Protein AF-A0A6J1WB69-F1 (afdb_monomer_lite)

Foldseek 3Di:
DDDDDPPPPPVPVVVVVVVVVVVVVVVVVVVVVCVVVCVVVVVVVVPPDPDPDDPPVVCCCPPPPVNVVVVVVVVVVVVVVVVVVVCCQVPPVNDPDPPDPPPDDPDDPPPPPDPDDDDPPPVPPDDPPPDPDPVVVVVVVVVVVVVVVVVVVVVVVVVVVVVVVVVVVVVVVVVVLCVQQCDADPVRHHDCPSVVVVVVVVVVVVD

Structure (mmCIF, N/CA/C/O backbone):
data_AF-A0A6J1WB69-F1
#
_entry.id   AF-A0A6J1WB69-F1
#
loop_
_atom_site.group_PDB
_atom_site.id
_atom_site.type_symbol
_atom_site.label_atom_id
_atom_site.label_alt_id
_atom_site.label_comp_id
_atom_site.label_asym_id
_atom_site.label_entity_id
_atom_site.label_seq_id
_atom_site.pdbx_PDB_ins_code
_atom_site.Cartn_x
_atom_site.Cartn_y
_atom_site.Cartn_z
_atom_site.occupancy
_atom_site.B_iso_or_equiv
_atom_site.auth_seq_id
_atom_site.auth_comp_id
_atom_site.auth_asym_id
_atom_site.auth_atom_id
_atom_site.pdbx_PDB_model_num
ATOM 1 N N . MET A 1 1 ? 11.880 42.961 -92.279 1.00 42.19 1 MET A N 1
ATOM 2 C CA . MET A 1 1 ? 10.781 42.178 -91.674 1.00 42.19 1 MET A CA 1
ATOM 3 C C . MET A 1 1 ? 11.351 41.383 -90.514 1.00 42.19 1 MET A C 1
ATOM 5 O O . MET A 1 1 ? 12.346 40.693 -90.696 1.00 42.19 1 MET A O 1
ATOM 9 N N . GLU A 1 2 ? 10.790 41.590 -89.326 1.00 42.69 2 GLU A N 1
ATOM 10 C CA . GLU A 1 2 ? 11.288 41.117 -88.029 1.00 42.69 2 GLU A CA 1
ATOM 11 C C . GLU A 1 2 ? 11.186 39.591 -87.869 1.00 42.69 2 GLU A C 1
ATOM 13 O O . GLU A 1 2 ? 10.140 39.001 -88.141 1.00 42.69 2 GLU A O 1
ATOM 18 N N . LYS A 1 3 ? 12.250 38.955 -87.362 1.00 49.59 3 LYS A N 1
ATOM 19 C CA . LYS A 1 3 ? 12.198 37.589 -86.823 1.00 49.59 3 LYS A CA 1
ATOM 20 C C . LYS A 1 3 ? 11.882 37.689 -85.330 1.00 49.59 3 LYS A C 1
ATOM 22 O O . LYS A 1 3 ? 12.646 38.287 -84.581 1.00 49.59 3 LYS A O 1
ATOM 27 N N . ARG A 1 4 ? 10.743 37.140 -84.904 1.00 53.88 4 ARG A N 1
ATOM 28 C CA . ARG A 1 4 ? 10.366 37.027 -83.487 1.00 53.88 4 ARG A CA 1
ATOM 29 C C . ARG A 1 4 ? 10.903 35.708 -82.932 1.00 53.88 4 ARG A C 1
ATOM 31 O O . ARG A 1 4 ? 10.425 34.649 -83.326 1.00 53.88 4 ARG A O 1
ATOM 38 N N . ASP A 1 5 ? 11.868 35.789 -82.019 1.00 54.28 5 ASP A N 1
ATOM 39 C CA . ASP A 1 5 ? 12.394 34.644 -81.270 1.00 54.28 5 ASP A CA 1
ATOM 40 C C . ASP A 1 5 ? 11.358 34.134 -80.256 1.00 54.28 5 ASP A C 1
ATOM 42 O O . ASP A 1 5 ? 11.013 34.799 -79.278 1.00 54.28 5 ASP A O 1
ATOM 46 N N . SER A 1 6 ? 10.863 32.918 -80.481 1.00 59.34 6 SER A N 1
ATOM 47 C CA . SER A 1 6 ? 9.863 32.224 -79.661 1.00 59.34 6 SER A CA 1
ATOM 48 C C . SER A 1 6 ? 10.482 31.182 -78.717 1.00 59.34 6 SER A C 1
ATOM 50 O O . SER A 1 6 ? 9.850 30.180 -78.392 1.00 59.34 6 SER A O 1
ATOM 52 N N . PHE A 1 7 ? 11.711 31.401 -78.238 1.00 58.12 7 PHE A N 1
ATOM 53 C CA . PHE A 1 7 ? 12.424 30.409 -77.417 1.00 58.12 7 PHE A CA 1
ATOM 54 C C . PHE A 1 7 ? 12.139 30.504 -75.902 1.00 58.12 7 PHE A C 1
ATOM 56 O O . PHE A 1 7 ? 12.318 29.531 -75.179 1.00 58.12 7 PHE A O 1
ATOM 63 N N . PHE A 1 8 ? 11.632 31.638 -75.397 1.00 56.59 8 PHE A N 1
ATOM 64 C CA . PHE A 1 8 ? 11.510 31.883 -73.945 1.00 56.59 8 PHE A CA 1
ATOM 65 C C . PHE A 1 8 ? 10.077 31.948 -73.383 1.00 56.59 8 PHE A C 1
ATOM 67 O O . PHE A 1 8 ? 9.898 32.206 -72.190 1.00 56.59 8 PHE A O 1
ATOM 74 N N . LEU A 1 9 ? 9.033 31.719 -74.191 1.00 53.28 9 LEU A N 1
ATOM 75 C CA . LEU A 1 9 ? 7.641 31.923 -73.745 1.00 53.28 9 LEU A CA 1
ATOM 76 C C . LEU A 1 9 ? 6.881 30.661 -73.282 1.00 53.28 9 LEU A C 1
ATOM 78 O O . LEU A 1 9 ? 5.791 30.810 -72.731 1.00 53.28 9 LEU A O 1
ATOM 82 N N . SER A 1 10 ? 7.423 29.442 -73.403 1.00 54.84 10 SER A N 1
ATOM 83 C CA . SER A 1 10 ? 6.682 28.214 -73.026 1.00 54.84 10 SER A CA 1
ATOM 84 C C . SER A 1 10 ? 6.833 27.782 -71.551 1.00 54.84 10 SER A C 1
ATOM 86 O O . SER A 1 10 ? 6.013 27.017 -71.041 1.00 54.84 10 SER A O 1
ATOM 88 N N . ASP A 1 11 ? 7.807 28.324 -70.811 1.00 58.00 11 ASP A N 1
ATOM 89 C CA . ASP A 1 11 ? 8.155 27.832 -69.465 1.00 58.00 11 ASP A CA 1
ATOM 90 C C . ASP A 1 11 ? 7.348 28.439 -68.304 1.00 58.00 11 ASP A C 1
ATOM 92 O O . ASP A 1 11 ? 7.344 27.907 -67.187 1.00 58.00 11 ASP A O 1
ATOM 96 N N . LYS A 1 12 ? 6.631 29.549 -68.525 1.00 57.19 12 LYS A N 1
ATOM 97 C CA . LYS A 1 12 ? 5.850 30.192 -67.450 1.00 57.19 12 LYS A CA 1
ATOM 98 C C . LYS A 1 12 ? 4.628 29.365 -67.034 1.00 57.19 12 LYS A C 1
ATOM 100 O O . LYS A 1 12 ? 4.312 29.338 -65.845 1.00 57.19 12 LYS A O 1
ATOM 105 N N . ASN A 1 13 ? 3.984 28.658 -67.966 1.00 55.59 13 ASN A N 1
ATOM 106 C CA . ASN A 1 13 ? 2.823 27.811 -67.661 1.00 55.59 13 ASN A CA 1
ATOM 107 C C . ASN A 1 13 ? 3.224 26.485 -66.996 1.00 55.59 13 ASN A C 1
ATOM 109 O O . ASN A 1 13 ? 2.572 26.070 -66.040 1.00 55.59 13 ASN A O 1
ATOM 113 N N . LYS A 1 14 ? 4.355 25.881 -67.391 1.00 57.12 14 LYS A N 1
ATOM 114 C CA . LYS A 1 14 ? 4.921 24.702 -66.705 1.00 57.12 14 LYS A CA 1
ATOM 115 C C . LYS A 1 14 ? 5.293 25.007 -65.251 1.00 57.12 14 LYS A C 1
ATOM 117 O O . LYS A 1 14 ? 4.896 24.276 -64.348 1.00 57.12 14 LYS A O 1
ATOM 122 N N . LYS A 1 15 ? 5.957 26.145 -64.997 1.00 57.81 15 LYS A N 1
ATOM 123 C CA . LYS A 1 15 ? 6.302 26.582 -63.630 1.00 57.81 15 LYS A CA 1
ATOM 124 C C . LYS A 1 15 ? 5.084 26.955 -62.777 1.00 57.81 15 LYS A C 1
ATOM 126 O O . LYS A 1 15 ? 5.169 26.846 -61.554 1.00 57.81 15 LYS A O 1
ATOM 131 N N . LYS A 1 16 ? 3.972 27.408 -63.374 1.00 58.19 16 LYS A N 1
ATOM 132 C CA . LYS A 1 16 ? 2.702 27.616 -62.651 1.00 58.19 16 LYS A CA 1
ATOM 133 C C . LYS A 1 16 ? 2.071 26.280 -62.251 1.00 58.19 16 LYS A C 1
ATOM 135 O O . LYS A 1 16 ? 1.832 26.090 -61.063 1.00 58.19 16 LYS A O 1
ATOM 140 N N . ASN A 1 17 ? 1.952 25.335 -63.185 1.00 62.56 17 ASN A N 1
ATOM 141 C CA . ASN A 1 17 ? 1.416 23.999 -62.902 1.00 62.56 17 ASN A CA 1
ATOM 142 C C . ASN A 1 17 ? 2.245 23.250 -61.844 1.00 62.56 17 ASN A C 1
ATOM 144 O O . ASN A 1 17 ? 1.688 22.682 -60.912 1.00 62.56 17 ASN A O 1
ATOM 148 N N . GLU A 1 18 ? 3.579 23.305 -61.898 1.00 64.56 18 GLU A N 1
ATOM 149 C CA . GLU A 1 18 ? 4.423 22.681 -60.865 1.00 64.56 18 GLU A CA 1
ATOM 150 C C . GLU A 1 18 ? 4.286 23.340 -59.485 1.00 64.56 18 GLU A C 1
ATOM 152 O O . GLU A 1 18 ? 4.394 22.666 -58.455 1.00 64.56 18 GLU A O 1
ATOM 157 N N . LYS A 1 19 ? 4.064 24.660 -59.436 1.00 67.56 19 LYS A N 1
ATOM 158 C CA . LYS A 1 19 ? 3.814 25.377 -58.179 1.00 67.56 19 LYS A CA 1
ATOM 159 C C . LYS A 1 19 ? 2.456 25.009 -57.594 1.00 67.56 19 LYS A C 1
ATOM 161 O O . LYS A 1 19 ? 2.385 24.800 -56.385 1.00 67.56 19 LYS A O 1
ATOM 166 N N . GLU A 1 20 ? 1.427 24.885 -58.424 1.00 71.06 20 GLU A N 1
ATOM 167 C CA . GLU A 1 20 ? 0.089 24.455 -58.009 1.00 71.06 20 GLU A CA 1
ATOM 168 C C . GLU A 1 20 ? 0.103 23.010 -57.505 1.00 71.06 20 GLU A C 1
ATOM 170 O O . GLU A 1 20 ? -0.341 22.760 -56.387 1.00 71.06 20 GLU A O 1
ATOM 175 N N . VAL A 1 21 ? 0.755 22.087 -58.219 1.00 73.81 21 VAL A N 1
ATOM 176 C CA . VAL A 1 21 ? 0.910 20.687 -57.780 1.00 73.81 21 VAL A CA 1
ATOM 177 C C . VAL A 1 21 ? 1.694 20.594 -56.465 1.00 73.81 21 VAL A C 1
ATOM 179 O O . VAL A 1 21 ? 1.312 19.854 -55.556 1.00 73.81 21 VAL A O 1
ATOM 182 N N . LYS A 1 22 ? 2.765 21.384 -56.291 1.00 72.00 22 LYS A N 1
ATOM 183 C CA . LYS A 1 22 ? 3.510 21.441 -55.017 1.00 72.00 22 LYS A CA 1
ATOM 184 C C . LYS A 1 22 ? 2.685 22.049 -53.881 1.00 72.00 22 LYS A C 1
ATOM 186 O O . LYS A 1 22 ? 2.835 21.621 -52.734 1.00 72.00 22 LYS A O 1
ATOM 191 N N . GLN A 1 23 ? 1.844 23.042 -54.160 1.00 76.75 23 GLN A N 1
ATOM 192 C CA . GLN A 1 23 ? 0.929 23.617 -53.172 1.00 76.75 23 GLN A CA 1
ATOM 193 C C . GLN A 1 23 ? -0.176 22.630 -52.789 1.00 76.75 23 GLN A C 1
ATOM 195 O O . GLN A 1 23 ? -0.488 22.508 -51.606 1.00 76.75 23 GLN A O 1
ATOM 200 N N . GLU A 1 24 ? -0.708 21.877 -53.748 1.00 79.25 24 GLU A N 1
ATOM 201 C CA . GLU A 1 24 ? -1.715 20.847 -53.513 1.00 79.25 24 GLU A CA 1
ATOM 202 C C . GLU A 1 24 ? -1.142 19.675 -52.707 1.00 79.25 24 GLU A C 1
ATOM 204 O O . GLU A 1 24 ? -1.755 19.235 -51.738 1.00 79.25 24 GLU A O 1
ATOM 209 N N . TYR A 1 25 ? 0.084 19.234 -53.009 1.00 80.06 25 TYR A N 1
ATOM 210 C CA . TYR A 1 25 ? 0.765 18.198 -52.228 1.00 80.06 25 TYR A CA 1
ATOM 211 C C . TYR A 1 25 ? 1.045 18.658 -50.791 1.00 80.06 25 TYR A C 1
ATOM 213 O O . TYR A 1 25 ? 0.859 17.903 -49.836 1.00 80.06 25 TYR A O 1
ATOM 221 N N . LYS A 1 26 ? 1.443 19.926 -50.610 1.00 78.31 26 LYS A N 1
ATOM 222 C CA . LYS A 1 26 ? 1.595 20.530 -49.278 1.00 78.31 26 LYS A CA 1
ATOM 223 C C . LYS A 1 26 ? 0.260 20.608 -48.535 1.00 78.31 26 LYS A C 1
ATOM 225 O O . LYS A 1 26 ? 0.238 20.295 -47.351 1.00 78.31 26 LYS A O 1
ATOM 230 N N . ARG A 1 27 ? -0.836 20.967 -49.212 1.00 81.88 27 ARG A N 1
ATOM 231 C CA . ARG A 1 27 ? -2.192 20.979 -48.639 1.00 81.88 27 ARG A CA 1
ATOM 232 C C . ARG A 1 27 ? -2.647 19.584 -48.221 1.00 81.88 27 ARG A C 1
ATOM 234 O O . ARG A 1 27 ? -2.988 19.417 -47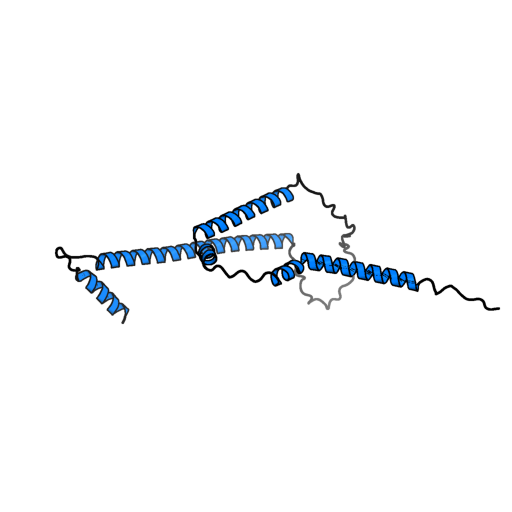.058 1.00 81.88 27 ARG A O 1
ATOM 241 N N . LYS A 1 28 ? -2.532 18.580 -49.095 1.00 81.75 28 LYS A N 1
ATOM 242 C CA . LYS A 1 28 ? -2.867 17.177 -48.784 1.00 81.75 28 LYS A CA 1
ATOM 243 C C . LYS A 1 28 ? -2.058 16.649 -47.600 1.00 81.75 28 LYS A C 1
ATOM 245 O O . LYS A 1 28 ? -2.618 16.068 -46.678 1.00 81.75 28 LYS A O 1
ATOM 250 N N . ARG A 1 29 ? -0.754 16.943 -47.555 1.00 79.69 29 ARG A N 1
ATOM 251 C CA . ARG A 1 29 ? 0.105 16.589 -46.415 1.00 79.69 29 ARG A CA 1
ATOM 252 C C . ARG A 1 29 ? -0.328 17.287 -45.123 1.00 79.69 29 ARG A C 1
ATOM 254 O O . ARG A 1 29 ? -0.302 16.676 -44.058 1.00 79.69 29 ARG A O 1
ATOM 261 N N . GLN A 1 30 ? -0.717 18.559 -45.201 1.00 76.62 30 GLN A N 1
ATOM 262 C CA . GLN A 1 30 ? -1.224 19.317 -44.057 1.00 76.62 30 GLN A CA 1
ATOM 263 C C . GLN A 1 30 ? -2.584 18.774 -43.583 1.00 76.62 30 GLN A C 1
ATOM 265 O O . GLN A 1 30 ? -2.821 18.689 -42.382 1.00 76.62 30 GLN A O 1
ATOM 270 N N . GLU A 1 31 ? -3.463 18.377 -44.502 1.00 79.06 31 GLU A N 1
ATOM 271 C CA . GLU A 1 31 ? -4.766 17.766 -44.220 1.00 79.06 31 GLU A CA 1
ATOM 272 C C . GLU A 1 31 ? -4.618 16.388 -43.565 1.00 79.06 31 GLU A C 1
ATOM 274 O O . GLU A 1 31 ? -5.246 16.132 -42.538 1.00 79.06 31 GLU A O 1
ATOM 279 N N . GLU A 1 32 ? -3.724 15.533 -44.068 1.00 80.81 32 GLU A N 1
ATOM 280 C CA . GLU A 1 32 ? -3.373 14.261 -43.422 1.00 80.81 32 GLU A CA 1
ATOM 281 C C . GLU A 1 32 ? -2.773 14.475 -42.028 1.00 80.81 32 GLU A C 1
ATOM 283 O O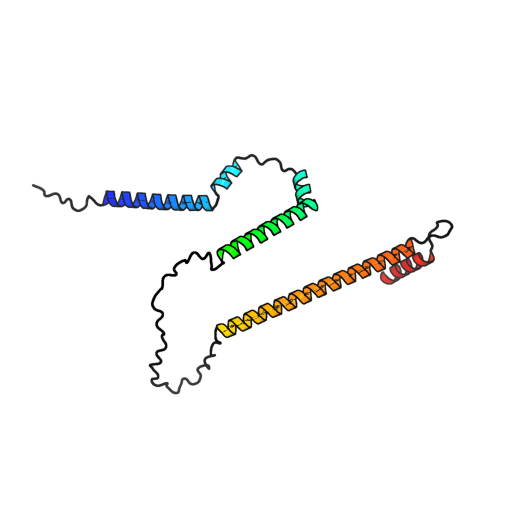 . GLU A 1 32 ? -3.131 13.784 -41.069 1.00 80.81 32 GLU A O 1
ATOM 288 N N . PHE A 1 33 ? -1.899 15.474 -41.885 1.00 74.62 33 PHE A N 1
ATOM 289 C CA . PHE A 1 33 ? -1.324 15.839 -40.594 1.00 74.62 33 PHE A CA 1
ATOM 290 C C . PHE A 1 33 ? -2.399 16.316 -39.603 1.00 74.62 33 PHE A C 1
ATOM 292 O O . PHE A 1 33 ? -2.400 15.910 -38.438 1.00 74.62 33 PHE A O 1
ATOM 299 N N . ASN A 1 34 ? -3.361 17.120 -40.059 1.00 73.56 34 ASN A N 1
ATOM 300 C CA . ASN A 1 34 ? -4.473 17.610 -39.243 1.00 73.56 34 ASN A CA 1
ATOM 301 C C . ASN A 1 34 ? -5.464 16.495 -38.863 1.00 73.56 34 ASN A C 1
ATOM 303 O O . ASN A 1 34 ? -5.926 16.469 -37.715 1.00 73.56 34 ASN A O 1
ATOM 307 N N . ARG A 1 35 ? -5.732 15.545 -39.773 1.00 74.75 35 ARG A N 1
ATOM 308 C CA . ARG A 1 35 ? -6.527 14.334 -39.499 1.00 74.75 35 ARG A CA 1
ATOM 309 C C . ARG A 1 35 ? -5.879 13.476 -38.415 1.00 74.75 35 ARG A C 1
ATOM 311 O O . ARG A 1 35 ? -6.539 13.124 -37.437 1.00 74.75 35 ARG A O 1
ATOM 318 N N . ASN A 1 36 ? -4.574 13.223 -38.515 1.00 69.00 36 ASN A N 1
ATOM 319 C CA . ASN A 1 36 ? -3.843 12.419 -37.529 1.00 69.00 36 ASN A CA 1
ATOM 320 C C . ASN A 1 36 ? -3.708 13.100 -36.159 1.00 69.00 36 ASN A C 1
ATOM 322 O O . ASN A 1 36 ? -3.616 12.421 -35.136 1.00 69.00 36 ASN A O 1
ATOM 326 N N . ARG A 1 37 ? -3.737 14.437 -36.110 1.00 66.31 37 ARG A N 1
ATOM 327 C CA . ARG A 1 37 ? -3.695 15.213 -34.861 1.00 66.31 37 ARG A CA 1
ATOM 328 C C . ARG A 1 37 ? -5.078 15.389 -34.211 1.00 66.31 37 ARG A C 1
ATOM 330 O O . ARG A 1 37 ? -5.163 15.883 -33.089 1.00 66.31 37 ARG A O 1
ATOM 337 N N . GLY A 1 38 ? -6.154 14.965 -34.884 1.00 58.12 38 GLY A N 1
ATOM 338 C CA . GLY A 1 38 ? -7.521 15.000 -34.357 1.00 58.12 38 GLY A CA 1
ATOM 339 C C . GLY A 1 38 ? -8.106 16.408 -34.217 1.00 58.12 38 GLY A C 1
ATOM 340 O O . GLY A 1 38 ? -8.981 16.617 -33.379 1.00 58.12 38 GLY A O 1
ATOM 341 N N . VAL A 1 39 ? -7.631 17.374 -35.011 1.00 59.41 39 VAL A N 1
ATOM 342 C CA . VAL A 1 39 ? -8.072 18.782 -34.943 1.00 59.41 39 VAL A CA 1
ATOM 343 C C . VAL A 1 39 ? -9.554 18.925 -35.327 1.00 59.41 39 VAL A C 1
ATOM 345 O O . VAL A 1 39 ? -10.270 19.718 -34.722 1.00 59.41 39 VAL A O 1
ATOM 348 N N . GLU A 1 40 ? -10.059 18.098 -36.249 1.00 56.59 40 GLU A N 1
ATOM 349 C CA . GLU A 1 40 ? -11.495 18.036 -36.588 1.00 56.59 40 GLU A CA 1
ATOM 350 C C . GLU A 1 40 ? -12.352 17.560 -35.401 1.00 56.59 40 GLU A C 1
ATOM 352 O O . GLU A 1 40 ? -13.340 18.206 -35.059 1.00 56.59 40 GLU A O 1
ATOM 357 N N . LYS A 1 41 ? -11.898 16.539 -34.657 1.00 55.94 41 LYS A N 1
ATOM 358 C CA . LYS A 1 41 ? -12.561 16.073 -33.419 1.00 55.94 41 LYS A CA 1
ATOM 359 C C . LYS A 1 41 ? -12.559 17.115 -32.297 1.00 55.94 41 LYS A C 1
ATOM 361 O O . LYS A 1 41 ? -13.348 17.010 -31.358 1.00 55.94 41 LYS A O 1
ATOM 366 N N . GLN A 1 42 ? -11.643 18.084 -32.332 1.00 55.34 42 GLN A N 1
ATOM 367 C CA . GLN A 1 42 ? -11.631 19.197 -31.381 1.00 55.34 42 GLN A CA 1
ATOM 368 C C . GLN A 1 42 ? -12.640 20.286 -31.761 1.00 55.34 42 GLN A C 1
ATOM 370 O O . GLN A 1 42 ? -13.229 20.868 -30.855 1.00 55.34 42 GLN A O 1
ATOM 375 N N . LYS A 1 43 ? -12.883 20.521 -33.059 1.00 56.50 43 LYS A N 1
ATOM 376 C CA . LYS A 1 43 ? -13.917 21.455 -33.535 1.00 56.50 43 LYS A CA 1
ATOM 377 C C . LYS A 1 43 ? -15.336 20.934 -33.285 1.00 56.50 43 LYS A C 1
ATOM 379 O O . LYS A 1 43 ? -16.164 21.694 -32.801 1.00 56.50 43 LYS A O 1
ATOM 384 N N . GLU A 1 44 ? -15.600 19.644 -33.501 1.00 56.84 44 GLU A N 1
ATOM 385 C CA . GLU A 1 44 ? -16.909 19.036 -33.182 1.00 56.84 44 GLU A CA 1
ATOM 386 C C . GLU A 1 44 ? -17.247 19.135 -31.683 1.00 56.84 44 GLU A C 1
ATOM 388 O O . GLU A 1 44 ? -18.363 19.485 -31.310 1.00 56.84 44 GLU A O 1
ATOM 393 N N . LYS A 1 45 ? -16.254 18.947 -30.802 1.00 54.72 45 LYS A N 1
ATOM 394 C CA . LYS A 1 45 ? -16.419 19.087 -29.343 1.00 54.72 45 LYS A CA 1
ATOM 395 C C . LYS A 1 45 ? -16.678 20.513 -28.852 1.00 54.72 45 LYS A C 1
ATOM 397 O O . LYS A 1 45 ? -17.056 20.669 -27.693 1.00 54.72 45 LYS A O 1
ATOM 402 N N . GLN A 1 46 ? -16.410 21.537 -29.661 1.00 55.97 46 GLN A N 1
ATOM 403 C CA . GLN A 1 46 ? -16.679 22.930 -29.286 1.00 55.97 46 GLN A CA 1
ATOM 404 C C . GLN A 1 46 ? -18.134 23.338 -29.554 1.00 55.97 46 GLN A C 1
ATOM 406 O O . GLN A 1 46 ? -18.617 24.240 -28.877 1.00 55.97 46 GLN A O 1
ATOM 411 N N . ASN A 1 47 ? -18.831 22.646 -30.464 1.00 58.03 47 ASN A N 1
ATOM 412 C CA . ASN A 1 47 ? -20.238 22.906 -30.791 1.00 58.03 47 ASN A CA 1
ATOM 413 C C . ASN A 1 47 ? -21.229 22.038 -30.002 1.00 58.03 47 ASN A C 1
ATOM 415 O O . ASN A 1 47 ? -22.419 22.336 -29.980 1.00 58.03 47 ASN A O 1
ATOM 419 N N . GLU A 1 48 ? -20.766 20.986 -29.326 1.00 63.88 48 GLU A N 1
ATOM 420 C CA . GLU A 1 48 ? -21.579 20.298 -28.328 1.00 63.88 48 GLU A CA 1
ATOM 421 C C . GLU A 1 48 ? -21.557 21.110 -27.028 1.00 63.88 48 GLU A C 1
ATOM 423 O O . GLU A 1 48 ? -20.552 21.128 -26.309 1.00 63.88 48 GLU A O 1
ATOM 428 N N . GLU A 1 49 ? -22.666 21.780 -26.705 1.00 69.88 49 GLU A N 1
ATOM 429 C CA . GLU A 1 49 ? -22.887 22.329 -25.367 1.00 69.88 49 GLU A CA 1
ATOM 430 C C . GLU A 1 49 ? -22.514 21.264 -24.329 1.00 69.88 49 GLU A C 1
ATOM 432 O O . GLU A 1 49 ? -22.999 20.126 -24.362 1.00 69.88 49 GLU A O 1
ATOM 437 N N . LYS A 1 50 ? -21.577 21.599 -23.433 1.00 70.50 50 LYS A N 1
ATOM 438 C CA . LYS A 1 50 ? -21.052 20.641 -22.457 1.00 70.50 50 LYS A CA 1
ATOM 439 C C . LYS A 1 50 ? -22.218 20.126 -21.627 1.00 70.50 50 LYS A C 1
ATOM 441 O O . LYS A 1 50 ? -22.735 20.848 -20.777 1.00 70.50 50 LYS A O 1
ATOM 446 N N . LYS A 1 51 ? -22.587 18.861 -21.853 1.00 78.69 51 LYS A N 1
ATOM 447 C CA . LYS A 1 51 ? -23.608 18.175 -21.060 1.00 78.69 51 LYS A CA 1
ATOM 448 C C . LYS A 1 51 ? -23.312 18.414 -19.577 1.00 78.69 51 LYS A C 1
ATOM 450 O O . LYS A 1 51 ? -22.153 18.249 -19.169 1.00 78.69 51 LYS A O 1
ATOM 455 N N . PRO A 1 52 ? -24.314 18.817 -18.777 1.00 83.25 52 PRO A N 1
ATOM 456 C CA . PRO A 1 52 ? -24.097 19.114 -17.372 1.00 83.25 52 PRO A CA 1
ATOM 457 C C . PRO A 1 52 ? -23.438 17.913 -16.692 1.00 83.25 52 PRO A C 1
ATOM 459 O O . PRO A 1 52 ? -23.827 16.761 -16.894 1.00 83.25 52 PRO A O 1
ATOM 462 N N . PHE A 1 53 ? -22.382 18.186 -15.924 1.00 85.56 53 PHE A N 1
ATOM 463 C CA . PHE A 1 53 ? -21.578 17.142 -15.304 1.00 85.56 53 PHE A CA 1
ATOM 464 C C . PHE A 1 53 ? -22.402 16.377 -14.273 1.00 85.56 53 PHE A C 1
ATOM 466 O O . PHE A 1 53 ? -22.731 16.892 -13.199 1.00 85.56 53 PHE A O 1
ATOM 473 N N . ASP A 1 54 ? -22.684 15.114 -14.574 1.00 90.81 54 ASP A N 1
ATOM 474 C CA . ASP A 1 54 ? -23.380 14.243 -13.646 1.00 90.81 54 ASP A CA 1
ATOM 475 C C . ASP A 1 54 ? -22.451 13.806 -12.498 1.00 90.81 54 ASP A C 1
ATOM 477 O O . ASP A 1 54 ? -21.688 12.833 -12.553 1.00 90.81 54 ASP A O 1
ATOM 481 N N . LYS A 1 55 ? -22.555 14.550 -11.393 1.00 91.38 55 LYS A N 1
ATOM 482 C CA . LYS A 1 55 ? -21.818 14.300 -10.148 1.00 91.38 55 LYS A CA 1
ATOM 483 C C . LYS A 1 55 ? -22.139 12.930 -9.539 1.00 91.38 55 LYS A C 1
ATOM 485 O O . LYS A 1 55 ? -21.334 12.429 -8.747 1.00 91.38 55 LYS A O 1
ATOM 490 N N . LYS A 1 56 ? -23.307 12.336 -9.819 1.00 89.38 56 LYS A N 1
ATOM 491 C CA . LYS A 1 56 ? -23.728 11.049 -9.241 1.00 89.38 56 LYS A CA 1
ATOM 492 C C . LYS A 1 56 ? -23.012 9.902 -9.941 1.00 89.38 56 LYS A C 1
ATOM 494 O O . LYS A 1 56 ? -22.357 9.105 -9.265 1.00 89.38 56 LYS A O 1
ATOM 499 N N . THR A 1 57 ? -23.037 9.861 -11.272 1.00 88.50 57 THR A N 1
ATOM 500 C CA . THR A 1 57 ? -22.263 8.865 -12.030 1.00 88.50 57 THR A CA 1
ATOM 501 C C . THR A 1 57 ? -20.766 9.034 -11.818 1.00 88.50 57 THR A C 1
ATOM 503 O O . THR A 1 57 ? -20.074 8.032 -11.645 1.00 88.50 57 THR A O 1
ATOM 506 N N . TYR A 1 58 ? -20.254 10.265 -11.717 1.00 89.19 58 TYR A N 1
ATOM 507 C CA . TYR A 1 58 ? -18.849 10.478 -11.368 1.00 89.19 58 TYR A CA 1
ATOM 508 C C . TYR A 1 58 ? -18.482 9.852 -10.020 1.00 89.19 58 TYR A C 1
ATOM 510 O O . TYR A 1 58 ? -17.498 9.119 -9.931 1.00 89.19 58 TYR A O 1
ATOM 518 N N . ARG A 1 59 ? -19.276 10.100 -8.969 1.00 89.12 59 ARG A N 1
ATOM 519 C CA . ARG A 1 59 ? -19.020 9.533 -7.636 1.00 89.12 59 ARG A CA 1
ATOM 520 C C . ARG A 1 59 ? -19.084 8.008 -7.646 1.00 89.12 59 ARG A C 1
ATOM 522 O O . ARG A 1 59 ? -18.206 7.375 -7.062 1.00 89.12 59 ARG A O 1
ATOM 529 N N . LEU A 1 60 ? -20.045 7.420 -8.363 1.00 90.12 60 LEU A N 1
ATOM 530 C CA . LEU A 1 60 ? -20.118 5.970 -8.554 1.00 90.12 60 LEU A CA 1
ATOM 531 C C . LEU A 1 60 ? -18.868 5.439 -9.263 1.00 90.12 60 LEU A C 1
ATOM 533 O O . LEU A 1 60 ? -18.220 4.540 -8.742 1.00 90.12 60 LEU A O 1
ATOM 537 N N . LYS A 1 61 ? -18.443 6.042 -10.374 1.00 88.50 61 LYS A N 1
ATOM 538 C CA . LYS A 1 61 ? -17.221 5.632 -11.086 1.00 88.50 61 LYS A CA 1
ATOM 539 C C . LYS A 1 61 ? -15.951 5.818 -10.246 1.00 88.50 61 LYS A C 1
ATOM 541 O O . LYS A 1 61 ? -15.022 5.017 -10.318 1.00 88.50 61 LYS A O 1
ATOM 546 N N . LYS A 1 62 ? -15.886 6.871 -9.426 1.00 87.75 62 LYS A N 1
ATOM 547 C CA . LYS A 1 62 ? -14.684 7.221 -8.657 1.00 87.75 62 LYS A CA 1
ATOM 548 C C . LYS A 1 62 ? -14.531 6.416 -7.368 1.00 87.75 62 LYS A C 1
ATOM 550 O O . LYS A 1 62 ? -13.398 6.088 -7.007 1.00 87.75 62 LYS A O 1
ATOM 555 N N . TYR A 1 63 ? -15.629 6.111 -6.677 1.00 86.94 63 TYR A N 1
ATOM 556 C CA . TYR A 1 63 ? -15.599 5.510 -5.338 1.00 86.94 63 TYR A CA 1
ATOM 557 C C . TYR A 1 63 ? -16.227 4.117 -5.259 1.00 86.94 63 TYR A C 1
ATOM 559 O O . TYR A 1 63 ? -15.942 3.401 -4.301 1.00 86.94 63 TYR A O 1
ATOM 567 N N . SER A 1 64 ? -17.014 3.683 -6.251 1.00 93.44 64 SER A N 1
ATOM 568 C CA . SER A 1 64 ? -17.540 2.316 -6.250 1.00 93.44 64 SER A CA 1
ATOM 569 C C . SER A 1 64 ? -16.405 1.311 -6.405 1.00 93.44 64 SER A C 1
ATOM 571 O O . SER A 1 64 ? -15.673 1.304 -7.399 1.00 93.44 64 SER A O 1
ATOM 573 N N . LYS A 1 65 ? -16.282 0.419 -5.420 1.00 91.50 65 LYS A N 1
ATOM 574 C CA . LYS A 1 65 ? -15.324 -0.689 -5.449 1.00 91.50 65 LYS A CA 1
ATOM 575 C C . LYS A 1 65 ? -15.568 -1.602 -6.653 1.00 91.50 65 LYS A C 1
ATOM 577 O O . LYS A 1 65 ? -14.604 -1.999 -7.297 1.00 91.50 65 LYS A O 1
ATOM 582 N N . LYS A 1 66 ? -16.837 -1.876 -6.984 1.00 92.06 66 LYS A N 1
ATOM 583 C CA . LYS A 1 66 ? -17.228 -2.702 -8.137 1.00 92.06 66 LYS A CA 1
ATOM 584 C C . LYS A 1 66 ? -16.696 -2.107 -9.441 1.00 92.06 66 LYS A C 1
ATOM 586 O O . LYS A 1 66 ? -16.012 -2.796 -10.181 1.00 92.06 66 LYS A O 1
ATOM 591 N N . TYR A 1 67 ? -16.912 -0.807 -9.648 1.00 91.06 67 TYR A N 1
ATOM 592 C CA . TYR A 1 67 ? -16.451 -0.121 -10.856 1.00 91.06 67 TYR A CA 1
ATOM 593 C C . TYR A 1 67 ? -14.921 -0.112 -10.972 1.00 91.06 67 TYR A C 1
ATOM 595 O O . TYR A 1 67 ? -14.374 -0.301 -12.052 1.00 91.06 67 TYR A O 1
ATOM 603 N N . LYS A 1 68 ? -14.194 0.065 -9.859 1.00 91.94 68 LYS A N 1
ATOM 604 C CA . LYS A 1 68 ? -12.723 -0.016 -9.878 1.00 91.94 68 LYS A CA 1
ATOM 605 C C . LYS A 1 68 ? -12.203 -1.414 -10.208 1.00 91.94 68 LYS A C 1
ATOM 607 O O . LYS A 1 68 ? -11.192 -1.517 -10.896 1.00 91.94 68 LYS A O 1
ATOM 612 N N . LEU A 1 69 ? -12.860 -2.459 -9.704 1.00 91.94 69 LEU A N 1
ATOM 613 C CA . LEU A 1 69 ? -12.507 -3.844 -10.024 1.00 91.94 69 LEU A CA 1
ATOM 614 C C . LEU A 1 69 ? -12.763 -4.141 -11.501 1.00 91.94 69 LEU A C 1
ATOM 616 O O . LEU A 1 69 ? -11.875 -4.644 -12.175 1.00 91.94 69 LEU A O 1
ATOM 620 N N . GLU A 1 70 ? -13.916 -3.728 -12.016 1.00 94.75 70 GLU A N 1
ATOM 621 C CA . GLU A 1 70 ? -14.278 -3.868 -13.427 1.00 94.75 70 GLU A CA 1
ATOM 622 C C . GLU A 1 70 ? -13.283 -3.143 -14.347 1.00 94.75 70 GLU A C 1
ATOM 624 O O . GLU A 1 70 ? -12.732 -3.748 -15.262 1.00 94.75 70 GLU A O 1
ATOM 629 N N . GLN A 1 71 ? -12.926 -1.891 -14.037 1.00 93.62 71 GLN A N 1
ATOM 630 C CA . GLN A 1 71 ? -11.884 -1.155 -14.766 1.00 93.62 71 GLN A CA 1
ATOM 631 C C . GLN A 1 71 ? -10.520 -1.862 -14.736 1.00 93.62 71 GLN A C 1
ATOM 633 O O . GLN A 1 71 ? -9.784 -1.852 -15.724 1.00 93.62 71 GLN A O 1
ATOM 638 N N . TRP A 1 72 ? -10.158 -2.474 -13.607 1.00 94.88 72 TRP A N 1
ATOM 639 C CA . TRP A 1 72 ? -8.911 -3.228 -13.490 1.00 94.88 72 TRP A CA 1
ATOM 640 C C . TRP A 1 72 ? -8.939 -4.509 -14.335 1.00 94.88 72 TRP A C 1
ATOM 642 O O . TRP A 1 72 ? -7.969 -4.812 -15.034 1.00 94.88 72 TRP A O 1
ATOM 652 N N . GLU A 1 73 ? -10.056 -5.234 -14.325 1.00 94.38 73 GLU A N 1
ATOM 653 C CA . GLU A 1 73 ? -10.260 -6.418 -15.158 1.00 94.38 73 GLU A CA 1
ATOM 654 C C . GLU A 1 73 ? -10.249 -6.078 -16.651 1.00 94.38 73 GLU A C 1
ATOM 656 O O . GLU A 1 73 ? -9.595 -6.777 -17.427 1.00 94.38 73 GLU A O 1
ATOM 661 N N . GLU A 1 74 ? -10.891 -4.983 -17.061 1.00 95.69 74 GLU A N 1
ATOM 662 C CA . GLU A 1 74 ? -10.855 -4.477 -18.437 1.00 95.69 74 GLU A CA 1
ATOM 663 C C . GLU A 1 74 ? -9.426 -4.160 -18.885 1.00 95.69 74 GLU A C 1
ATOM 665 O O . GLU A 1 74 ? -8.989 -4.595 -19.954 1.00 95.69 74 GLU A O 1
ATOM 670 N N . GLN A 1 75 ? -8.656 -3.448 -18.055 1.00 94.06 75 GLN A N 1
ATOM 671 C CA . GLN A 1 75 ? -7.253 -3.156 -18.351 1.00 94.06 75 GLN A CA 1
ATOM 672 C C . GLN A 1 75 ? -6.420 -4.435 -18.470 1.00 94.06 75 GLN A C 1
ATOM 674 O O . GLN A 1 75 ? -5.583 -4.552 -19.372 1.00 94.06 75 GLN A O 1
ATOM 679 N N . ARG A 1 76 ? -6.660 -5.417 -17.594 1.00 95.50 76 ARG A N 1
ATOM 680 C CA . ARG A 1 76 ? -5.986 -6.718 -17.639 1.00 95.50 76 ARG A CA 1
ATOM 681 C C . ARG A 1 76 ? -6.328 -7.481 -18.918 1.00 95.50 76 ARG A C 1
ATOM 683 O O . ARG A 1 76 ? -5.408 -7.947 -19.588 1.00 95.50 76 ARG A O 1
ATOM 690 N N . LYS A 1 77 ? -7.610 -7.560 -19.288 1.00 96.44 77 LYS A N 1
ATOM 691 C CA . LYS A 1 77 ? -8.080 -8.183 -20.538 1.00 96.44 77 LYS A CA 1
ATOM 692 C C . LYS A 1 77 ? -7.447 -7.514 -21.755 1.00 96.44 77 LYS A C 1
ATOM 694 O O . LYS A 1 77 ? -6.879 -8.196 -22.601 1.00 96.44 77 LYS A O 1
ATOM 699 N N . LYS A 1 78 ? -7.434 -6.177 -21.800 1.00 96.19 78 LYS A N 1
ATOM 700 C CA . LYS A 1 78 ? -6.796 -5.408 -22.879 1.00 96.19 78 LYS A CA 1
ATOM 701 C C . LYS A 1 78 ? -5.298 -5.693 -22.985 1.00 96.19 78 LYS A C 1
ATOM 703 O O . LYS A 1 78 ? -4.769 -5.816 -24.088 1.00 96.19 78 LYS A O 1
ATOM 708 N N . LYS A 1 79 ? -4.603 -5.812 -21.850 1.00 94.88 79 LYS A N 1
ATOM 709 C CA . LYS A 1 79 ? -3.177 -6.165 -21.815 1.00 94.88 79 LYS A CA 1
ATOM 710 C C . LYS A 1 79 ? -2.933 -7.586 -22.324 1.00 94.88 79 LYS A C 1
ATOM 712 O O . LYS A 1 79 ? -2.007 -7.780 -23.104 1.00 94.88 79 LYS A O 1
ATOM 717 N N . LEU A 1 80 ? -3.760 -8.545 -21.912 1.00 93.44 80 LEU A N 1
ATOM 718 C CA . LEU A 1 80 ? -3.680 -9.933 -22.366 1.00 93.44 80 LEU A CA 1
ATOM 719 C C . LEU A 1 80 ? -3.900 -10.030 -23.879 1.00 93.44 80 LEU A C 1
ATOM 721 O O . LEU A 1 80 ? -3.089 -10.630 -24.573 1.00 93.44 80 LEU A O 1
ATOM 725 N N . LEU A 1 81 ? -4.913 -9.334 -24.395 1.00 95.12 81 LEU A N 1
ATOM 726 C CA . LEU A 1 81 ? -5.201 -9.273 -25.825 1.00 95.12 81 LEU A CA 1
ATOM 727 C C . LEU A 1 81 ? -4.065 -8.609 -26.622 1.00 95.12 81 LEU A C 1
ATOM 729 O O . LEU A 1 81 ? -3.666 -9.095 -27.674 1.00 95.12 81 LEU A O 1
ATOM 733 N N . ARG A 1 82 ? -3.488 -7.516 -26.103 1.00 94.12 82 ARG A N 1
ATOM 734 C CA . ARG A 1 82 ? -2.316 -6.868 -26.713 1.00 94.12 82 ARG A CA 1
ATOM 735 C C . ARG A 1 82 ? -1.112 -7.807 -26.769 1.00 94.12 82 ARG A C 1
ATOM 737 O O . ARG A 1 82 ? -0.392 -7.779 -27.760 1.00 94.12 82 ARG A O 1
ATOM 744 N N . ASN A 1 83 ? -0.870 -8.575 -25.709 1.00 92.19 83 ASN A N 1
ATOM 745 C CA . ASN A 1 83 ? 0.217 -9.549 -25.683 1.00 92.19 83 ASN A CA 1
ATOM 746 C C . ASN A 1 83 ? -0.037 -10.658 -26.705 1.00 92.19 83 ASN A C 1
ATOM 748 O O . ASN A 1 83 ? 0.823 -10.880 -27.539 1.00 92.19 83 ASN A O 1
ATOM 752 N N . TYR A 1 84 ? -1.244 -11.223 -26.737 1.00 94.25 84 TYR A N 1
ATOM 753 C CA . TYR A 1 84 ? -1.642 -12.221 -27.730 1.00 94.25 84 TYR A CA 1
ATOM 754 C C . TYR A 1 84 ? -1.384 -11.753 -29.172 1.00 94.25 84 TYR A C 1
ATOM 756 O O . TYR A 1 84 ? -0.686 -12.421 -29.927 1.00 94.25 84 TYR A O 1
ATOM 764 N N . TYR A 1 85 ? -1.844 -10.552 -29.540 1.00 91.75 85 TYR A N 1
ATOM 765 C CA . TYR A 1 85 ? -1.574 -10.004 -30.875 1.00 91.75 85 TYR A CA 1
ATOM 766 C C . TYR A 1 85 ? -0.096 -9.687 -31.121 1.00 91.75 85 TYR A C 1
ATOM 768 O O . TYR A 1 85 ? 0.370 -9.760 -32.256 1.00 91.75 85 TYR A O 1
ATOM 776 N N . LYS A 1 86 ? 0.651 -9.306 -30.081 1.00 90.56 86 LYS A N 1
ATOM 777 C CA . LYS A 1 86 ? 2.096 -9.084 -30.183 1.00 90.56 86 LYS A CA 1
ATOM 778 C C . LYS A 1 86 ? 2.827 -10.402 -30.439 1.00 90.56 86 LYS A C 1
ATOM 780 O O . LYS A 1 86 ? 3.753 -10.404 -31.239 1.00 90.56 86 LYS A O 1
ATOM 785 N N . ASP A 1 87 ? 2.410 -11.476 -29.784 1.00 83.94 87 ASP A N 1
ATOM 786 C CA . ASP A 1 87 ? 3.011 -12.797 -29.919 1.00 83.94 87 ASP A CA 1
ATOM 787 C C . ASP A 1 87 ? 2.704 -13.375 -31.304 1.00 83.94 87 ASP A C 1
ATOM 789 O O . ASP A 1 87 ? 3.639 -13.759 -31.989 1.00 83.94 87 ASP A O 1
ATOM 793 N N . ILE A 1 88 ? 1.463 -13.258 -31.800 1.00 84.81 88 ILE A N 1
ATOM 794 C CA . ILE A 1 88 ? 1.119 -13.596 -33.198 1.00 84.81 88 ILE A CA 1
ATOM 795 C C . ILE A 1 88 ? 1.964 -12.801 -34.199 1.00 84.81 88 ILE A C 1
ATOM 797 O O . ILE A 1 88 ? 2.429 -13.340 -35.196 1.00 84.81 88 ILE A O 1
ATOM 801 N N . LYS A 1 89 ? 2.164 -11.501 -33.958 1.00 79.75 89 LYS A N 1
ATOM 802 C CA . LYS A 1 89 ? 2.951 -10.648 -34.860 1.00 79.75 89 LYS A CA 1
ATOM 803 C C . LYS A 1 89 ? 4.444 -11.002 -34.859 1.00 79.75 89 LYS A C 1
ATOM 805 O O . LYS A 1 89 ? 5.125 -10.731 -35.843 1.00 79.75 89 LYS A O 1
ATOM 810 N N . ASN A 1 90 ? 4.949 -11.526 -33.746 1.00 74.56 90 ASN A N 1
ATOM 811 C CA . ASN A 1 90 ? 6.351 -11.902 -33.583 1.00 74.56 90 ASN A CA 1
ATOM 812 C C . ASN A 1 90 ? 6.599 -13.393 -33.854 1.00 74.56 90 ASN A C 1
ATOM 814 O O . ASN A 1 90 ? 7.757 -13.805 -33.827 1.00 74.56 90 ASN A O 1
ATOM 818 N N . ASP A 1 91 ? 5.549 -14.187 -34.072 1.00 74.50 91 ASP A N 1
ATOM 819 C CA . ASP A 1 91 ? 5.657 -15.602 -34.400 1.00 74.50 91 ASP A CA 1
ATOM 820 C C . ASP A 1 91 ? 6.356 -15.747 -35.765 1.00 74.50 91 ASP A C 1
ATOM 822 O O . ASP A 1 91 ? 5.869 -15.203 -36.764 1.00 74.50 91 ASP A O 1
ATOM 826 N N . PRO A 1 92 ? 7.508 -16.440 -35.835 1.00 63.56 92 PRO A N 1
ATOM 827 C CA . PRO A 1 92 ? 8.253 -16.610 -37.079 1.00 63.56 92 PRO A CA 1
ATOM 828 C C . PRO A 1 92 ? 7.458 -17.361 -38.157 1.00 63.56 92 PRO A C 1
ATOM 830 O O . PRO A 1 92 ? 7.770 -17.203 -39.334 1.00 63.56 92 PRO A O 1
ATOM 833 N N . SER A 1 93 ? 6.419 -18.123 -37.789 1.00 65.56 93 SER A N 1
ATOM 834 C CA . SER A 1 93 ? 5.532 -18.806 -38.743 1.00 65.56 93 SER A CA 1
ATOM 835 C C . SER A 1 93 ? 4.595 -17.852 -39.504 1.00 65.56 93 SER A C 1
ATOM 837 O O . SER A 1 93 ? 4.254 -18.115 -40.655 1.00 65.56 93 SER A O 1
ATOM 839 N N . ASN A 1 94 ? 4.255 -16.699 -38.913 1.00 59.16 94 ASN A N 1
ATOM 840 C CA . ASN A 1 94 ? 3.404 -15.655 -39.503 1.00 59.16 94 ASN A CA 1
ATOM 841 C C . ASN A 1 94 ? 4.204 -14.422 -39.977 1.00 59.16 94 ASN A C 1
ATOM 843 O O . ASN A 1 94 ? 3.634 -13.362 -40.261 1.00 59.16 94 ASN A O 1
ATOM 847 N N . GLY A 1 95 ? 5.532 -14.542 -40.056 1.00 53.47 95 GLY A N 1
ATOM 848 C CA . GLY A 1 95 ? 6.442 -13.458 -40.402 1.00 53.47 95 GLY A CA 1
ATOM 849 C C . GLY A 1 95 ? 6.209 -12.910 -41.810 1.00 53.47 95 GLY A C 1
ATOM 850 O O . GLY A 1 95 ? 6.675 -13.470 -42.798 1.00 53.47 95 GLY A O 1
ATOM 851 N N . SER A 1 96 ? 5.575 -11.739 -41.907 1.00 57.06 96 SER A N 1
ATOM 852 C CA . SER A 1 96 ? 5.758 -10.850 -43.057 1.00 57.06 96 SER A CA 1
ATOM 853 C C . SER A 1 96 ? 7.226 -10.423 -43.073 1.00 57.06 96 SER A C 1
ATOM 855 O O . SER A 1 96 ? 7.625 -9.482 -42.382 1.00 57.06 96 SER A O 1
ATOM 857 N N . TYR A 1 97 ? 8.036 -11.165 -43.827 1.00 55.84 97 TYR A N 1
ATOM 858 C CA . TYR A 1 97 ? 9.393 -10.800 -44.198 1.00 55.84 97 TYR A CA 1
ATOM 859 C C . TYR A 1 97 ? 9.360 -9.380 -44.775 1.00 55.84 97 TYR A C 1
ATOM 861 O O . TYR A 1 97 ? 8.854 -9.140 -45.870 1.00 55.84 97 TYR A O 1
ATOM 869 N N . LYS A 1 98 ? 9.838 -8.402 -44.001 1.00 62.97 98 LYS A N 1
ATOM 870 C CA . LYS A 1 98 ? 10.216 -7.098 -44.540 1.00 62.97 98 LYS A CA 1
ATOM 871 C C . LYS A 1 98 ? 11.631 -7.298 -45.083 1.00 62.97 98 LYS A C 1
ATOM 873 O O . LYS A 1 98 ? 12.529 -7.439 -44.251 1.00 62.97 98 LYS A O 1
ATOM 878 N N . PRO A 1 99 ? 11.848 -7.354 -46.412 1.00 63.28 99 PRO A N 1
ATOM 879 C CA . PRO A 1 99 ? 13.195 -7.426 -46.953 1.00 63.28 99 PRO A CA 1
ATOM 880 C C . PRO A 1 99 ? 13.959 -6.216 -46.429 1.00 63.28 99 PRO A C 1
ATOM 882 O O . PRO A 1 99 ? 13.597 -5.065 -46.681 1.00 63.28 99 PRO A O 1
ATOM 885 N N . LYS A 1 100 ? 14.976 -6.483 -45.616 1.00 60.72 100 LYS A N 1
ATOM 886 C CA . LYS A 1 100 ? 15.972 -5.485 -45.271 1.00 60.72 100 LYS A CA 1
ATOM 887 C C . LYS A 1 100 ? 16.813 -5.363 -46.534 1.00 60.72 100 LYS A C 1
ATOM 889 O O . LYS A 1 100 ? 17.409 -6.358 -46.937 1.00 60.72 100 LYS A O 1
ATOM 894 N N . GLY A 1 101 ? 16.763 -4.208 -47.197 1.00 60.44 101 GLY A N 1
ATOM 895 C CA . GLY A 1 101 ? 17.662 -3.929 -48.312 1.00 60.44 101 GLY A CA 1
ATOM 896 C C . GLY A 1 101 ? 19.080 -4.224 -47.844 1.00 60.44 101 GLY A C 1
ATOM 897 O O . GLY A 1 101 ? 19.489 -3.738 -46.787 1.00 60.44 101 GLY A O 1
ATOM 898 N N . PHE A 1 102 ? 19.741 -5.126 -48.556 1.00 52.34 102 PHE A N 1
ATOM 899 C CA . PHE A 1 102 ? 21.154 -5.415 -48.408 1.00 52.34 102 PHE A CA 1
ATOM 900 C C . PHE A 1 102 ? 21.882 -4.136 -48.819 1.00 52.34 102 PHE A C 1
ATOM 902 O O . PHE A 1 102 ? 22.023 -3.866 -50.005 1.00 52.34 102 PHE A O 1
ATOM 909 N N . ASP A 1 103 ? 22.185 -3.289 -47.836 1.00 53.56 103 ASP A N 1
ATOM 910 C CA . ASP A 1 103 ? 23.105 -2.178 -48.036 1.00 53.56 103 ASP A CA 1
ATOM 911 C C . ASP A 1 103 ? 24.497 -2.801 -47.966 1.00 53.56 103 ASP A C 1
ATOM 913 O O . ASP A 1 103 ? 24.973 -3.236 -46.912 1.00 53.56 103 ASP A O 1
ATOM 917 N N . GLU A 1 104 ? 25.011 -2.998 -49.168 1.00 55.50 104 GLU A N 1
ATOM 918 C CA . GLU A 1 104 ? 26.345 -3.434 -49.524 1.00 55.50 104 GLU A CA 1
ATOM 919 C C . GLU A 1 104 ? 27.369 -2.446 -48.924 1.00 55.50 104 GLU A C 1
ATOM 921 O O . GLU A 1 104 ? 27.087 -1.261 -48.755 1.00 55.50 104 GLU A O 1
ATOM 926 N N . ASP A 1 105 ? 28.556 -2.950 -48.592 1.00 51.81 105 ASP A N 1
ATOM 927 C CA . ASP A 1 105 ? 29.756 -2.186 -48.225 1.00 51.81 105 ASP A CA 1
ATOM 928 C C . ASP A 1 105 ? 29.853 -1.591 -46.807 1.00 51.81 105 ASP A C 1
ATOM 930 O O . ASP A 1 105 ? 29.920 -0.383 -46.581 1.00 51.81 105 ASP A O 1
ATOM 934 N N . THR A 1 106 ? 30.112 -2.467 -45.834 1.00 56.06 106 THR A N 1
ATOM 935 C CA . THR A 1 106 ? 31.109 -2.140 -44.801 1.00 56.06 106 THR A CA 1
ATOM 936 C C . THR A 1 106 ? 32.371 -2.944 -45.063 1.00 56.06 106 THR A C 1
ATOM 938 O O . THR A 1 106 ? 32.546 -4.038 -44.527 1.00 56.06 106 THR A O 1
ATOM 941 N N . VAL A 1 107 ? 33.233 -2.398 -45.920 1.00 51.47 107 VAL A N 1
ATOM 942 C CA . VAL A 1 107 ? 34.627 -2.827 -46.043 1.00 51.47 107 VAL A CA 1
ATOM 943 C C . VAL A 1 107 ? 35.307 -2.752 -44.675 1.00 51.47 107 VAL A C 1
ATOM 945 O O . VAL A 1 107 ? 35.263 -1.740 -43.974 1.00 51.47 107 VAL A O 1
ATOM 948 N N . ASP A 1 108 ? 35.900 -3.875 -44.294 1.00 44.53 108 ASP A N 1
ATOM 949 C CA . ASP A 1 108 ? 36.698 -4.072 -43.094 1.00 44.53 108 ASP A CA 1
ATOM 950 C C . ASP A 1 108 ? 37.988 -3.242 -43.213 1.00 44.53 108 ASP A C 1
ATOM 952 O O . ASP A 1 108 ? 38.976 -3.674 -43.805 1.00 44.53 108 ASP A O 1
ATOM 956 N N . SER A 1 109 ? 37.979 -2.012 -42.690 1.00 53.56 109 SER A N 1
ATOM 957 C CA . SER A 1 109 ? 39.168 -1.149 -42.571 1.00 53.56 109 SER A CA 1
ATOM 958 C C . SER A 1 109 ? 40.148 -1.658 -41.498 1.00 53.56 109 SER A C 1
ATOM 960 O O . SER A 1 109 ? 40.561 -0.907 -40.616 1.00 53.56 109 SER A O 1
ATOM 962 N N . ASN A 1 110 ? 40.538 -2.933 -41.574 1.00 53.12 110 ASN A N 1
ATOM 963 C CA . ASN A 1 110 ? 41.639 -3.545 -40.824 1.00 53.12 110 ASN A CA 1
ATOM 964 C C . ASN A 1 110 ? 42.890 -3.691 -41.707 1.00 53.12 110 ASN A C 1
ATOM 966 O O . ASN A 1 110 ? 43.535 -4.736 -41.749 1.00 53.12 110 ASN A O 1
ATOM 97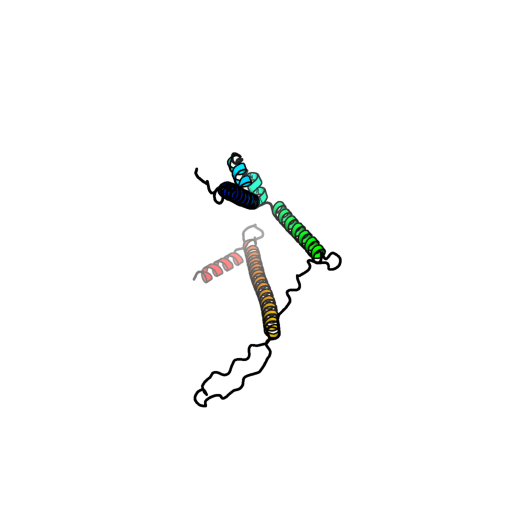0 N N . GLN A 1 111 ? 4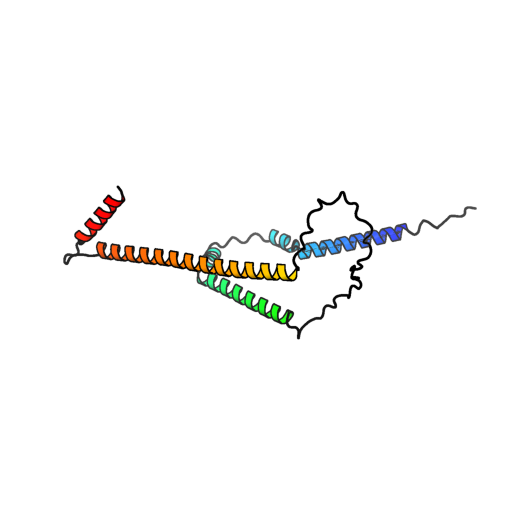3.256 -2.629 -42.427 1.00 49.38 111 GLN A N 1
ATOM 971 C CA . GLN A 1 111 ? 44.562 -2.535 -43.078 1.00 49.38 111 GLN A CA 1
ATOM 972 C C . GLN A 1 111 ? 45.541 -1.803 -42.164 1.00 49.38 111 GLN A C 1
ATOM 974 O O . GLN A 1 111 ? 45.643 -0.578 -42.143 1.00 49.38 111 GLN A O 1
ATOM 979 N N . ASP A 1 112 ? 46.258 -2.610 -41.387 1.00 55.00 112 ASP A N 1
ATOM 980 C CA . ASP A 1 112 ? 47.441 -2.240 -40.620 1.00 55.00 112 ASP A CA 1
ATOM 981 C C . ASP A 1 112 ? 48.613 -2.016 -41.597 1.00 55.00 112 ASP A C 1
ATOM 983 O O . ASP A 1 112 ? 49.435 -2.897 -41.835 1.00 55.00 112 ASP A O 1
ATOM 987 N N . VAL A 1 113 ? 48.652 -0.848 -42.247 1.00 48.59 113 VAL A N 1
ATOM 988 C CA . VAL A 1 113 ? 49.783 -0.417 -43.085 1.00 48.59 113 VAL A CA 1
ATOM 989 C C . VAL A 1 113 ? 50.154 1.026 -42.750 1.00 48.59 113 VAL A C 1
ATOM 991 O O . VAL A 1 113 ? 49.451 1.968 -43.099 1.00 48.59 113 VAL A O 1
ATOM 994 N N . GLY A 1 114 ? 51.275 1.211 -42.042 1.00 47.75 114 GLY A N 1
ATOM 995 C CA . GLY A 1 114 ? 51.827 2.549 -41.793 1.00 47.75 114 GLY A CA 1
ATOM 996 C C . GLY A 1 114 ? 52.564 2.757 -40.470 1.00 47.75 114 GLY A C 1
ATOM 997 O O . GLY A 1 114 ? 52.385 3.792 -39.833 1.00 47.75 114 GLY A O 1
ATOM 998 N N . ARG A 1 115 ? 53.417 1.823 -40.028 1.00 54.56 115 ARG A N 1
ATOM 999 C CA . ARG A 1 115 ? 54.395 2.101 -38.958 1.00 54.56 115 ARG A CA 1
ATOM 1000 C C . ARG A 1 115 ? 55.678 2.690 -39.555 1.00 54.56 115 ARG A C 1
ATOM 1002 O O . ARG A 1 115 ? 56.680 1.996 -39.676 1.00 54.56 115 ARG A O 1
ATOM 1009 N N . TYR A 1 116 ? 55.670 3.979 -39.885 1.00 52.38 116 TYR A N 1
ATOM 1010 C CA . TYR A 1 116 ? 56.911 4.726 -40.111 1.00 52.38 116 TYR A CA 1
ATOM 1011 C C . TYR A 1 116 ? 57.204 5.642 -38.915 1.00 52.38 116 TYR A C 1
ATOM 1013 O O . TYR A 1 116 ? 56.371 6.446 -38.510 1.00 52.38 116 TYR A O 1
ATOM 1021 N N . VAL A 1 117 ? 58.388 5.414 -38.334 1.00 56.06 117 VAL A N 1
ATOM 1022 C CA . VAL A 1 117 ? 59.232 6.294 -37.501 1.00 56.06 117 VAL A CA 1
ATOM 1023 C C . VAL A 1 117 ? 58.507 7.177 -36.469 1.00 56.06 117 VAL A C 1
ATOM 1025 O O . VAL A 1 117 ? 58.050 8.277 -36.762 1.00 56.06 117 VAL A O 1
ATOM 1028 N N . ARG A 1 118 ? 58.476 6.734 -35.203 1.00 56.16 118 ARG A N 1
ATOM 1029 C CA . ARG A 1 118 ? 58.152 7.608 -34.060 1.00 56.16 118 ARG A CA 1
ATOM 1030 C C . ARG A 1 118 ? 59.423 8.316 -33.575 1.00 56.16 118 ARG A C 1
ATOM 1032 O O . ARG A 1 118 ? 60.375 7.639 -33.201 1.00 56.16 118 ARG A O 1
ATOM 1039 N N . HIS A 1 119 ? 59.415 9.650 -33.552 1.00 54.03 119 HIS A N 1
ATOM 1040 C CA . HIS A 1 119 ? 60.419 10.469 -32.857 1.00 54.03 119 HIS A CA 1
ATOM 1041 C C . HIS A 1 119 ? 60.429 10.173 -31.337 1.00 54.03 119 HIS A C 1
ATOM 1043 O O . HIS A 1 119 ? 59.355 9.933 -30.775 1.00 54.03 119 HIS A O 1
ATOM 1049 N N . PRO A 1 120 ? 61.598 10.203 -30.663 1.00 63.41 120 PRO A N 1
ATOM 1050 C CA . PRO A 1 120 ? 61.730 9.850 -29.244 1.00 63.41 120 PRO A CA 1
ATOM 1051 C C . PRO A 1 120 ? 61.157 10.883 -28.251 1.00 63.41 12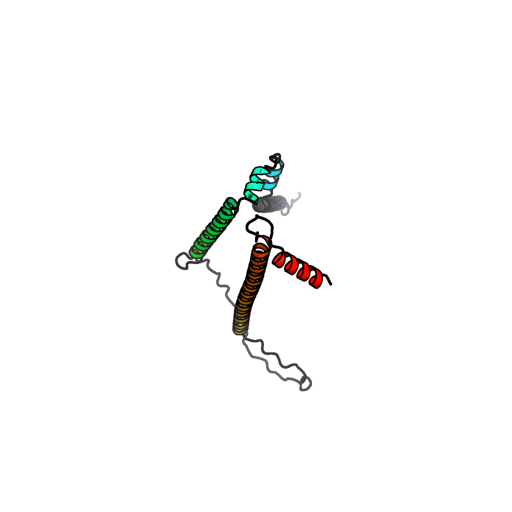0 PRO A C 1
ATOM 1053 O O . PRO A 1 120 ? 60.986 10.544 -27.087 1.00 63.41 120 PRO A O 1
ATOM 1056 N N . ASP A 1 121 ? 60.763 12.084 -28.685 1.00 56.97 121 ASP A N 1
ATOM 1057 C CA . ASP A 1 121 ? 60.276 13.157 -27.788 1.00 56.97 121 ASP A CA 1
ATOM 1058 C C . ASP A 1 121 ? 58.768 13.088 -27.454 1.00 56.97 121 ASP A C 1
ATOM 1060 O O . ASP A 1 121 ? 58.174 14.049 -26.975 1.00 56.97 121 ASP A O 1
ATOM 1064 N N . LEU A 1 122 ? 58.107 11.951 -27.701 1.00 55.28 122 LEU A N 1
ATOM 1065 C CA . LEU A 1 122 ? 56.654 11.776 -27.514 1.00 55.28 122 LEU A CA 1
ATOM 1066 C C . LEU A 1 122 ? 56.304 10.627 -26.550 1.00 55.28 122 LEU A C 1
ATOM 1068 O O . LEU A 1 122 ? 55.289 9.945 -26.714 1.00 55.28 122 LEU A O 1
ATOM 1072 N N . VAL A 1 123 ? 57.166 10.394 -25.554 1.00 54.50 123 VAL A N 1
ATOM 1073 C CA . VAL A 1 123 ? 57.073 9.275 -24.592 1.00 54.50 123 VAL A CA 1
ATOM 1074 C C . VAL A 1 123 ? 56.047 9.505 -23.469 1.00 54.50 123 VAL A C 1
ATOM 1076 O O . VAL A 1 123 ? 55.657 8.550 -22.807 1.00 54.50 123 VAL A O 1
ATOM 1079 N N . GLU A 1 124 ? 55.469 10.699 -23.326 1.00 58.50 124 GLU A N 1
ATOM 1080 C CA . GLU A 1 124 ? 54.356 10.943 -22.386 1.00 58.50 124 GLU A CA 1
ATOM 1081 C C . GLU A 1 124 ? 52.966 10.826 -23.036 1.00 58.50 124 GLU A C 1
ATOM 1083 O O . GLU A 1 12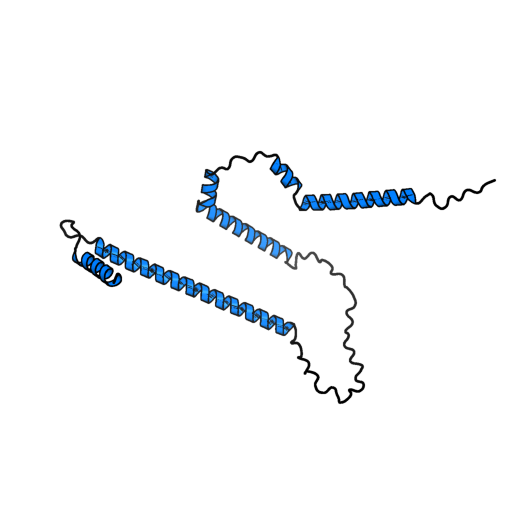4 ? 52.025 11.528 -22.673 1.00 58.50 124 GLU A O 1
ATOM 1088 N N . LYS A 1 125 ? 52.794 9.948 -24.033 1.00 58.44 125 LYS A N 1
ATOM 1089 C CA . LYS A 1 125 ? 51.460 9.689 -24.593 1.00 58.44 125 LYS A CA 1
ATOM 1090 C C . LYS A 1 125 ? 50.784 8.538 -23.861 1.00 58.44 125 LYS A C 1
ATOM 1092 O O . LYS A 1 125 ? 51.112 7.372 -24.071 1.00 58.44 125 LYS A O 1
ATOM 1097 N N . GLU A 1 126 ? 49.836 8.932 -23.018 1.00 61.75 126 GLU A N 1
ATOM 1098 C CA . GLU A 1 126 ? 48.846 8.134 -22.300 1.00 61.75 126 GLU A CA 1
ATOM 1099 C C . GLU A 1 126 ? 48.576 6.760 -22.928 1.00 61.75 126 GLU A C 1
ATOM 1101 O O . GLU A 1 126 ? 48.225 6.634 -24.106 1.00 61.75 126 GLU A O 1
ATOM 1106 N N . VAL A 1 127 ? 48.728 5.715 -22.112 1.00 62.16 127 VAL A N 1
ATOM 1107 C CA . VAL A 1 127 ? 48.433 4.331 -22.487 1.00 62.16 127 VAL A CA 1
ATOM 1108 C C . VAL A 1 127 ? 47.000 4.277 -23.033 1.00 62.16 127 VAL A C 1
ATOM 1110 O O . VAL A 1 127 ? 46.068 4.609 -22.296 1.00 62.16 127 VAL A O 1
ATOM 1113 N N . PRO A 1 128 ? 46.766 3.872 -24.297 1.00 59.81 128 PRO A N 1
ATOM 1114 C CA . PRO A 1 128 ? 45.418 3.835 -24.837 1.00 59.81 128 PRO A CA 1
ATOM 1115 C C . PRO A 1 128 ? 44.613 2.802 -24.050 1.00 59.81 128 PRO A C 1
ATOM 1117 O O . PRO A 1 128 ? 44.855 1.597 -24.148 1.00 59.81 128 PRO A O 1
ATOM 1120 N N . ILE A 1 129 ? 43.658 3.281 -23.250 1.00 68.06 129 ILE A N 1
ATOM 1121 C CA . ILE A 1 129 ? 42.711 2.442 -22.520 1.00 68.06 129 ILE A CA 1
ATOM 1122 C C . ILE A 1 129 ? 41.981 1.600 -23.566 1.00 68.06 129 ILE A C 1
ATOM 1124 O O . ILE A 1 129 ? 41.132 2.100 -24.310 1.00 68.06 129 ILE A O 1
ATOM 1128 N N . LYS A 1 130 ? 42.337 0.315 -23.657 1.00 71.12 130 LYS A N 1
ATOM 1129 C CA . LYS A 1 130 ? 41.668 -0.629 -24.553 1.00 71.12 130 LYS A CA 1
ATOM 1130 C C . LYS A 1 130 ? 40.193 -0.661 -24.162 1.00 71.12 130 LYS A C 1
ATOM 1132 O O . LYS A 1 130 ? 39.839 -1.068 -23.055 1.00 71.12 130 LYS A O 1
ATOM 1137 N N . LYS A 1 131 ? 39.327 -0.167 -25.050 1.00 75.19 131 LYS A N 1
ATOM 1138 C CA . LYS A 1 131 ? 37.878 -0.172 -24.833 1.00 75.19 131 LYS A CA 1
ATOM 1139 C C . LYS A 1 131 ? 37.437 -1.631 -24.705 1.00 75.19 131 LYS A C 1
ATOM 1141 O O . LYS A 1 131 ? 37.754 -2.443 -25.568 1.00 75.19 131 LYS A O 1
ATOM 1146 N N . LYS A 1 132 ? 36.736 -1.960 -23.615 1.00 74.69 132 LYS A N 1
ATOM 1147 C CA . LYS A 1 132 ? 36.138 -3.289 -23.431 1.00 74.69 132 LYS A CA 1
ATOM 1148 C C . LYS A 1 132 ? 35.231 -3.624 -24.618 1.00 74.69 132 LYS A C 1
ATOM 1150 O O . LYS A 1 132 ? 34.545 -2.736 -25.130 1.00 74.69 132 LYS A O 1
ATOM 1155 N N . ASP A 1 133 ? 35.193 -4.904 -24.980 1.00 88.50 133 ASP A N 1
ATOM 1156 C CA . ASP A 1 133 ? 34.275 -5.451 -25.980 1.00 88.50 133 ASP A CA 1
ATOM 1157 C C . ASP A 1 133 ? 32.820 -5.024 -25.663 1.00 88.50 133 ASP A C 1
ATOM 1159 O O . ASP A 1 133 ? 32.355 -5.210 -24.525 1.00 88.50 133 ASP A O 1
ATOM 1163 N N . PRO A 1 134 ? 32.087 -4.426 -26.626 1.00 90.56 134 PRO A N 1
ATOM 1164 C CA . PRO A 1 134 ? 30.684 -4.055 -26.464 1.00 90.56 134 PRO A CA 1
ATOM 1165 C C . PRO A 1 134 ? 29.803 -5.170 -25.887 1.00 90.56 134 PRO A C 1
ATOM 1167 O O . PRO A 1 134 ? 28.914 -4.881 -25.079 1.00 90.56 134 PRO A O 1
ATOM 1170 N N . PHE A 1 135 ? 30.063 -6.435 -26.237 1.00 93.06 135 PHE A N 1
ATOM 1171 C CA . PHE A 1 135 ? 29.299 -7.572 -25.720 1.00 93.06 135 PHE A CA 1
ATOM 1172 C C . PHE A 1 135 ? 29.526 -7.782 -24.218 1.00 93.06 135 PHE A C 1
ATOM 1174 O O . PHE A 1 135 ? 28.570 -7.930 -23.448 1.00 93.06 135 PHE A O 1
ATOM 1181 N N . GLN A 1 136 ? 30.781 -7.713 -23.767 1.00 91.62 136 GLN A N 1
ATOM 1182 C CA . GLN A 1 136 ? 31.119 -7.803 -22.344 1.00 91.62 136 GLN A CA 1
ATOM 1183 C C . GLN A 1 136 ? 30.479 -6.660 -21.550 1.00 91.62 136 GLN A C 1
ATOM 1185 O O . GLN A 1 136 ? 29.878 -6.895 -20.499 1.00 91.62 136 GLN A O 1
ATOM 1190 N N . LYS A 1 137 ? 30.507 -5.435 -22.092 1.00 92.94 137 LYS A N 1
ATOM 1191 C CA . LYS A 1 137 ? 29.841 -4.275 -21.480 1.00 92.94 137 LYS A CA 1
ATOM 1192 C C . LYS A 1 137 ? 28.327 -4.485 -21.358 1.00 92.94 137 LYS A C 1
ATOM 1194 O O . LYS A 1 137 ? 27.754 -4.177 -20.313 1.00 92.94 137 LYS A O 1
ATOM 1199 N N . ALA A 1 138 ? 27.676 -5.031 -22.385 1.00 93.62 138 ALA A N 1
ATOM 1200 C CA . ALA A 1 138 ? 26.243 -5.329 -22.352 1.00 93.62 138 ALA A CA 1
ATOM 1201 C C . ALA A 1 138 ? 25.895 -6.402 -21.304 1.00 93.62 138 ALA A C 1
ATOM 1203 O O . ALA A 1 138 ? 24.923 -6.248 -20.560 1.00 93.62 138 ALA A O 1
ATOM 1204 N N . LYS A 1 139 ? 26.717 -7.454 -21.185 1.00 95.81 139 LYS A N 1
ATOM 1205 C CA . LYS A 1 139 ? 26.547 -8.517 -20.182 1.00 95.81 139 LYS A CA 1
ATOM 1206 C C . LYS A 1 139 ? 26.694 -7.990 -18.751 1.00 95.81 139 LYS A C 1
ATOM 1208 O O . LYS A 1 139 ? 25.876 -8.320 -17.892 1.00 95.81 139 LYS A O 1
ATOM 1213 N N . GLU A 1 140 ? 27.690 -7.140 -18.498 1.00 95.38 140 GLU A N 1
ATOM 1214 C CA . GLU A 1 140 ? 27.872 -6.474 -17.200 1.00 95.38 140 GLU A CA 1
ATOM 1215 C C . GLU A 1 140 ? 26.646 -5.616 -16.837 1.00 95.38 140 GLU A C 1
ATOM 1217 O O . GLU A 1 140 ? 26.127 -5.720 -15.726 1.00 95.38 140 GLU A O 1
ATOM 1222 N N . GLN A 1 141 ? 26.139 -4.811 -17.778 1.00 95.38 141 GLN A N 1
ATOM 1223 C CA . GLN A 1 141 ? 24.951 -3.971 -17.573 1.00 95.38 141 GLN A CA 1
ATOM 1224 C C . GLN A 1 141 ? 23.693 -4.801 -17.286 1.00 95.38 141 GLN A C 1
ATOM 1226 O O . GLN A 1 141 ? 22.947 -4.496 -16.356 1.00 95.38 141 GLN A O 1
ATOM 1231 N N . TYR A 1 142 ? 23.477 -5.889 -18.029 1.00 96.62 142 TYR A N 1
ATOM 1232 C CA . TYR A 1 142 ? 22.362 -6.804 -17.785 1.00 96.62 142 TYR A CA 1
ATOM 1233 C C . TYR A 1 142 ? 22.400 -7.389 -16.366 1.00 96.62 142 TYR A C 1
ATOM 1235 O O . TYR A 1 142 ? 21.385 -7.389 -15.663 1.00 96.62 142 TYR A O 1
ATOM 1243 N N . ASN A 1 143 ? 23.573 -7.850 -15.926 1.00 96.81 143 ASN A N 1
ATOM 1244 C CA . ASN A 1 143 ? 23.743 -8.420 -14.593 1.00 96.81 143 ASN A CA 1
ATOM 1245 C C . ASN A 1 143 ? 23.506 -7.381 -13.489 1.00 96.81 143 ASN A C 1
ATOM 1247 O O . ASN A 1 143 ? 22.820 -7.698 -12.518 1.00 96.81 143 ASN A O 1
ATOM 1251 N N . LYS A 1 144 ? 23.983 -6.141 -13.668 1.00 97.31 144 LYS A N 1
ATOM 1252 C CA . LYS A 1 144 ? 23.716 -5.028 -12.741 1.00 97.31 144 LYS A CA 1
ATOM 1253 C C . LYS A 1 144 ? 22.220 -4.763 -12.598 1.00 97.31 144 LYS A C 1
ATOM 1255 O O . LYS A 1 144 ? 21.690 -4.835 -11.496 1.00 97.31 144 LYS A O 1
ATOM 1260 N N . ILE A 1 145 ? 21.510 -4.598 -13.716 1.00 96.69 145 ILE A N 1
ATOM 1261 C CA . ILE A 1 145 ? 20.055 -4.368 -13.712 1.00 96.69 145 ILE A CA 1
ATOM 1262 C C . ILE A 1 145 ? 19.312 -5.539 -13.050 1.00 96.69 145 ILE A C 1
ATOM 1264 O O . ILE A 1 145 ? 18.322 -5.343 -12.342 1.00 96.69 145 ILE A O 1
ATOM 1268 N N . LYS A 1 146 ? 19.763 -6.779 -13.276 1.00 97.25 146 LYS A N 1
ATOM 1269 C CA . LYS A 1 146 ? 19.172 -7.968 -12.649 1.00 97.25 146 LYS A CA 1
ATOM 1270 C C . LYS A 1 146 ? 19.354 -7.955 -11.127 1.00 97.25 146 LYS A C 1
ATOM 1272 O O . LYS A 1 146 ? 18.403 -8.269 -10.414 1.00 97.25 146 LYS A O 1
ATOM 1277 N N . GLN A 1 147 ? 20.539 -7.585 -10.643 1.00 97.19 147 GLN A N 1
ATOM 1278 C CA . GLN A 1 147 ? 20.841 -7.476 -9.214 1.00 97.19 147 GLN A CA 1
ATOM 1279 C C . GLN A 1 147 ? 20.062 -6.335 -8.552 1.00 97.19 147 GLN A C 1
ATOM 1281 O O . GLN A 1 147 ? 19.420 -6.566 -7.532 1.00 97.19 147 GLN A O 1
ATOM 1286 N N . GLU A 1 148 ? 20.020 -5.154 -9.168 1.00 96.62 148 GLU A N 1
ATOM 1287 C CA . GLU A 1 148 ? 19.250 -4.008 -8.666 1.00 96.62 148 GLU A CA 1
ATOM 1288 C C . GLU A 1 148 ? 17.764 -4.347 -8.519 1.00 96.62 148 GLU A C 1
ATOM 1290 O O . GLU A 1 148 ? 17.153 -4.071 -7.490 1.00 96.62 148 GLU A O 1
ATOM 1295 N N . LYS A 1 149 ? 17.168 -5.023 -9.510 1.00 96.31 149 LYS A N 1
ATOM 1296 C CA . LYS A 1 149 ? 15.769 -5.471 -9.418 1.00 96.31 149 LYS A CA 1
ATOM 1297 C C . LYS A 1 149 ? 15.538 -6.459 -8.279 1.00 96.31 149 LYS A C 1
ATOM 1299 O O . LYS A 1 149 ? 14.471 -6.438 -7.663 1.00 96.31 149 LYS A O 1
ATOM 1304 N N . LEU A 1 150 ? 16.501 -7.344 -8.024 1.00 96.75 150 LEU A N 1
ATOM 1305 C CA . LEU A 1 150 ? 16.416 -8.294 -6.920 1.00 96.75 150 LEU A CA 1
ATOM 1306 C C . LEU A 1 150 ? 16.473 -7.563 -5.573 1.00 96.75 150 LEU A C 1
ATOM 1308 O O . LEU A 1 150 ? 15.633 -7.827 -4.716 1.00 96.75 150 LEU A O 1
ATOM 1312 N N . GLN A 1 151 ? 17.395 -6.611 -5.426 1.00 96.69 151 GLN A N 1
ATOM 1313 C CA . GLN A 1 151 ? 17.534 -5.781 -4.227 1.00 96.69 151 GLN A CA 1
ATOM 1314 C C . GLN A 1 151 ? 16.275 -4.946 -3.974 1.00 96.69 151 GLN A C 1
ATOM 1316 O O . GLN A 1 151 ? 15.686 -5.045 -2.902 1.00 96.69 151 GLN A O 1
ATOM 1321 N N . GLN A 1 152 ? 15.768 -4.241 -4.990 1.00 95.50 152 GLN A N 1
ATOM 1322 C CA . GLN A 1 152 ? 14.528 -3.463 -4.884 1.00 95.50 152 GLN A CA 1
ATOM 1323 C C . GLN A 1 152 ? 13.337 -4.326 -4.453 1.00 95.50 152 GLN A C 1
ATOM 1325 O O . GLN A 1 152 ? 12.517 -3.907 -3.636 1.00 95.50 152 GLN A O 1
ATOM 1330 N N . ARG A 1 153 ? 13.221 -5.552 -4.980 1.00 94.81 153 ARG A N 1
ATOM 1331 C CA . ARG A 1 153 ? 12.157 -6.477 -4.570 1.00 94.81 153 ARG A CA 1
ATOM 1332 C C . ARG A 1 153 ? 12.286 -6.863 -3.094 1.00 94.81 153 ARG A C 1
ATOM 1334 O O . ARG A 1 153 ? 11.276 -6.860 -2.397 1.00 94.81 153 ARG A O 1
ATOM 1341 N N . GLN A 1 154 ? 13.498 -7.176 -2.636 1.00 96.75 154 GLN A N 1
ATOM 1342 C CA . GLN A 1 154 ? 13.763 -7.529 -1.239 1.00 96.75 154 GLN A CA 1
ATOM 1343 C C . GLN A 1 154 ? 13.490 -6.354 -0.291 1.00 96.75 154 GLN A C 1
ATOM 1345 O O . GLN A 1 154 ? 12.882 -6.542 0.758 1.00 96.75 154 GLN A O 1
ATOM 1350 N N . GLU A 1 155 ? 13.885 -5.138 -0.662 1.00 96.38 155 GLU A N 1
ATOM 1351 C CA . GLU A 1 155 ? 13.622 -3.927 0.125 1.00 96.38 155 GLU A CA 1
ATOM 1352 C C . GLU A 1 155 ? 12.124 -3.637 0.249 1.00 96.38 155 GLU A C 1
ATOM 1354 O O . GLU A 1 155 ? 11.630 -3.363 1.343 1.00 96.38 155 GLU A O 1
ATOM 1359 N N . LEU A 1 156 ? 11.373 -3.758 -0.850 1.00 95.38 156 LEU A N 1
ATOM 1360 C CA . LEU A 1 156 ? 9.919 -3.590 -0.834 1.00 95.38 156 LEU A CA 1
ATOM 1361 C C . LEU A 1 156 ? 9.218 -4.640 0.036 1.00 95.38 156 LEU A C 1
ATOM 1363 O O . LEU A 1 156 ? 8.233 -4.325 0.706 1.00 95.38 156 LEU A O 1
ATOM 1367 N N . GLU A 1 157 ? 9.701 -5.882 0.015 1.00 96.06 157 GLU A N 1
ATOM 1368 C CA . GLU A 1 157 ? 9.175 -6.964 0.847 1.00 96.06 157 GLU A CA 1
ATOM 1369 C C . GLU A 1 157 ? 9.431 -6.693 2.333 1.00 96.06 157 GLU A C 1
ATOM 1371 O O . GLU A 1 157 ? 8.476 -6.668 3.110 1.00 96.06 157 GLU A O 1
ATOM 1376 N N . LYS A 1 158 ? 10.665 -6.327 2.700 1.00 97.31 158 LYS A N 1
ATOM 1377 C CA . LYS A 1 158 ? 11.024 -5.922 4.069 1.00 97.31 158 LYS A CA 1
ATOM 1378 C C . LYS A 1 158 ? 10.188 -4.740 4.562 1.00 97.31 158 LYS A C 1
ATOM 1380 O O . LYS A 1 158 ? 9.561 -4.819 5.615 1.00 97.31 158 LYS A O 1
ATOM 1385 N N . ALA A 1 159 ? 10.071 -3.674 3.769 1.00 95.56 159 ALA A N 1
ATOM 1386 C CA . ALA A 1 159 ? 9.269 -2.504 4.136 1.00 95.56 159 ALA A CA 1
ATOM 1387 C C . ALA A 1 159 ? 7.779 -2.851 4.340 1.00 95.56 159 ALA A C 1
ATOM 1389 O O . ALA A 1 159 ? 7.094 -2.288 5.202 1.00 95.56 159 ALA A O 1
ATOM 1390 N N . LYS A 1 160 ? 7.249 -3.794 3.551 1.00 97.38 160 LYS A N 1
ATOM 1391 C CA . LYS A 1 160 ? 5.876 -4.290 3.704 1.00 97.38 160 LYS A CA 1
ATOM 1392 C C . LYS A 1 160 ? 5.715 -5.101 4.990 1.00 97.38 160 LYS A C 1
ATOM 1394 O O . LYS A 1 160 ? 4.702 -4.937 5.672 1.00 97.38 160 LYS A O 1
ATOM 1399 N N . GLU A 1 161 ? 6.677 -5.957 5.316 1.00 97.06 161 GLU A N 1
ATOM 1400 C CA . GLU A 1 161 ? 6.689 -6.738 6.554 1.00 97.06 161 GLU A CA 1
ATOM 1401 C C . GLU A 1 161 ? 6.748 -5.836 7.784 1.00 97.06 161 GLU A C 1
ATOM 1403 O O . GLU A 1 161 ? 5.877 -5.947 8.645 1.00 97.06 161 GLU A O 1
ATOM 1408 N N . GLU A 1 162 ? 7.665 -4.869 7.820 1.00 97.50 162 GLU A N 1
ATOM 1409 C CA . GLU A 1 162 ? 7.773 -3.893 8.912 1.00 97.50 162 GLU A CA 1
ATOM 1410 C C . GLU A 1 162 ? 6.468 -3.114 9.114 1.00 97.50 162 GLU A C 1
ATOM 1412 O O . GLU A 1 162 ? 5.976 -2.948 10.235 1.00 97.50 162 GLU A O 1
ATOM 1417 N N . ARG A 1 163 ? 5.849 -2.662 8.015 1.00 96.06 163 ARG A N 1
ATOM 1418 C CA . ARG A 1 163 ? 4.547 -1.989 8.068 1.00 96.06 163 ARG A CA 1
ATOM 1419 C C . ARG A 1 163 ? 3.477 -2.901 8.663 1.00 96.06 163 ARG A C 1
ATOM 1421 O O . ARG A 1 163 ? 2.681 -2.453 9.491 1.00 96.06 163 ARG A O 1
ATOM 1428 N N . ASN A 1 164 ? 3.428 -4.158 8.234 1.00 96.69 164 ASN A N 1
ATOM 1429 C CA . ASN A 1 164 ? 2.449 -5.120 8.727 1.00 96.69 164 ASN A CA 1
ATOM 1430 C C . ASN A 1 164 ? 2.670 -5.435 10.209 1.00 96.69 164 ASN A C 1
ATOM 1432 O O . ASN A 1 164 ? 1.699 -5.444 10.964 1.00 96.69 164 ASN A O 1
ATOM 1436 N N . GLN A 1 165 ? 3.920 -5.611 10.639 1.00 98.25 165 GLN A N 1
ATOM 1437 C CA . GLN A 1 165 ? 4.288 -5.825 12.039 1.00 98.25 165 GLN A CA 1
ATOM 1438 C C . GLN A 1 165 ? 3.824 -4.654 12.913 1.00 98.25 165 GLN A C 1
ATOM 1440 O O . GLN A 1 165 ? 3.063 -4.866 13.858 1.00 98.25 165 GLN A O 1
ATOM 1445 N N . LYS A 1 166 ? 4.124 -3.404 12.527 1.00 98.06 166 LYS A N 1
ATOM 1446 C CA . LYS A 1 166 ? 3.649 -2.204 13.246 1.00 98.06 166 LYS A CA 1
ATOM 1447 C C . LYS A 1 166 ? 2.121 -2.129 13.331 1.00 98.06 166 LYS A C 1
ATOM 1449 O O . LYS A 1 166 ? 1.564 -1.752 14.365 1.00 98.06 166 LYS A O 1
ATOM 1454 N N . ILE A 1 167 ? 1.410 -2.507 12.265 1.00 97.62 167 ILE A N 1
ATOM 1455 C CA . ILE A 1 167 ? -0.061 -2.554 12.267 1.00 97.62 167 ILE A CA 1
ATOM 1456 C C . ILE A 1 167 ? -0.579 -3.632 13.229 1.00 97.62 167 ILE A C 1
ATOM 1458 O O . ILE A 1 167 ? -1.550 -3.383 13.950 1.00 97.62 167 ILE A O 1
ATOM 1462 N N . LEU A 1 168 ? 0.029 -4.820 13.240 1.00 98.31 168 LEU A N 1
ATOM 1463 C CA . LEU A 1 168 ? -0.349 -5.912 14.139 1.00 98.31 168 LEU A CA 1
ATOM 1464 C C . LEU A 1 168 ? -0.119 -5.528 15.601 1.00 98.31 168 LEU A C 1
ATOM 1466 O O . LEU A 1 168 ? -1.022 -5.694 16.421 1.00 98.31 168 LEU A O 1
ATOM 1470 N N . GLU A 1 169 ? 1.027 -4.930 15.914 1.00 98.31 169 GLU A N 1
ATOM 1471 C CA . GLU A 1 169 ? 1.327 -4.415 17.250 1.00 98.31 169 GLU A CA 1
ATOM 1472 C C . GLU A 1 169 ? 0.327 -3.350 17.695 1.00 98.31 169 GLU A C 1
ATOM 1474 O O . GLU A 1 169 ? -0.205 -3.417 18.805 1.00 98.31 169 GLU A O 1
ATOM 1479 N N . TYR A 1 170 ? 0.011 -2.387 16.823 1.00 97.69 170 TYR A N 1
ATOM 1480 C CA . TYR A 1 170 ? -0.995 -1.369 17.115 1.00 97.69 170 TYR A CA 1
ATOM 1481 C C . TYR A 1 170 ? -2.363 -1.996 17.408 1.00 97.69 170 TYR A C 1
ATOM 1483 O O . TYR A 1 170 ? -3.020 -1.626 18.385 1.00 97.69 170 TYR A O 1
ATOM 1491 N N . LYS A 1 171 ? -2.793 -2.965 16.589 1.00 98.19 171 LYS A N 1
ATOM 1492 C CA . LYS A 1 171 ? -4.060 -3.683 16.786 1.00 98.19 171 LYS A CA 1
ATOM 1493 C C . LYS A 1 171 ? -4.070 -4.446 18.108 1.00 98.19 171 LYS A C 1
ATOM 1495 O O . LYS A 1 171 ? -5.055 -4.334 18.836 1.00 98.19 171 LYS A O 1
ATOM 1500 N N . LYS A 1 172 ? -2.978 -5.140 18.447 1.00 98.19 172 LYS A N 1
ATOM 1501 C CA . LYS A 1 172 ? -2.815 -5.856 19.720 1.00 98.19 172 LYS A CA 1
ATOM 1502 C C . LYS A 1 172 ? -2.932 -4.895 20.906 1.00 98.19 172 LYS A C 1
ATOM 1504 O O . LYS A 1 172 ? -3.835 -5.045 21.723 1.00 98.19 172 LYS A O 1
ATOM 1509 N N . LYS A 1 173 ? -2.141 -3.813 20.920 1.00 96.94 173 LYS A N 1
ATOM 1510 C CA . LYS A 1 173 ? -2.203 -2.763 21.958 1.00 96.94 173 LYS A CA 1
ATOM 1511 C C . LYS A 1 173 ? -3.600 -2.148 22.075 1.00 96.94 173 LYS A C 1
ATOM 1513 O O . LYS A 1 173 ? -4.087 -1.895 23.174 1.00 96.94 173 LYS A O 1
ATOM 1518 N N . LYS A 1 174 ? -4.273 -1.894 20.948 1.00 97.50 174 LYS A N 1
ATOM 1519 C CA . LYS A 1 174 ? -5.648 -1.372 20.928 1.00 97.50 174 LYS A CA 1
ATOM 1520 C C . LYS A 1 174 ? -6.636 -2.364 21.543 1.00 97.50 174 LYS A C 1
ATOM 1522 O O . LYS A 1 174 ? -7.472 -1.945 22.340 1.00 97.50 174 LYS A O 1
ATOM 1527 N N . GLN A 1 175 ? -6.541 -3.644 21.193 1.00 97.88 175 GLN A N 1
ATOM 1528 C CA . GLN A 1 175 ? -7.408 -4.691 21.725 1.00 97.88 175 GLN A CA 1
ATOM 1529 C C . GLN A 1 175 ? -7.198 -4.881 23.230 1.00 97.88 175 GLN A C 1
ATOM 1531 O O . GLN A 1 175 ? -8.177 -4.960 23.968 1.00 97.88 175 GLN A O 1
ATOM 1536 N N . ASP A 1 176 ? -5.953 -4.889 23.701 1.00 96.12 176 ASP A N 1
ATOM 1537 C CA . ASP A 1 176 ? -5.642 -5.044 25.124 1.00 96.12 176 ASP A CA 1
ATOM 1538 C C . ASP A 1 176 ? -6.124 -3.839 25.942 1.00 96.12 176 ASP A C 1
ATOM 1540 O O . ASP A 1 176 ? -6.762 -4.010 26.984 1.00 96.12 176 ASP A O 1
ATOM 1544 N N . ARG A 1 177 ? -5.944 -2.614 25.424 1.00 95.56 177 ARG A N 1
ATOM 1545 C CA . ARG A 1 177 ? -6.543 -1.408 26.022 1.00 95.56 177 ARG A CA 1
ATOM 1546 C C . ARG A 1 177 ? -8.063 -1.490 26.069 1.00 95.56 177 ARG A C 1
ATOM 1548 O O . ARG A 1 177 ? -8.649 -1.194 27.106 1.00 95.56 177 ARG A O 1
ATOM 1555 N N . PHE A 1 178 ? -8.705 -1.915 24.981 1.00 96.81 178 PHE A N 1
ATOM 1556 C CA . PHE A 1 178 ? -10.156 -2.083 24.953 1.00 96.81 178 PHE A CA 1
ATOM 1557 C C . PHE A 1 178 ? -10.618 -3.091 26.009 1.00 96.81 178 PHE A C 1
ATOM 1559 O O . PHE A 1 178 ? -11.493 -2.756 26.798 1.00 96.81 178 PHE A O 1
ATOM 1566 N N . LYS A 1 179 ? -9.969 -4.261 26.102 1.00 95.88 179 LYS A N 1
ATOM 1567 C CA . LYS A 1 179 ? -10.253 -5.276 27.129 1.00 95.88 179 LYS A CA 1
ATOM 1568 C C . LYS A 1 179 ? -10.125 -4.717 28.546 1.00 95.88 179 LYS A C 1
ATOM 1570 O O . LYS A 1 179 ? -10.954 -5.037 29.388 1.00 95.88 179 LYS A O 1
ATOM 1575 N N . LYS A 1 180 ? -9.107 -3.898 28.838 1.00 94.94 180 LYS A N 1
ATOM 1576 C CA . LYS A 1 180 ? -8.966 -3.246 30.155 1.00 94.94 180 LYS A CA 1
ATOM 1577 C C . LYS A 1 180 ? -10.112 -2.263 30.425 1.00 94.94 180 LYS A C 1
ATOM 1579 O O . LYS A 1 180 ? -10.708 -2.302 31.496 1.00 94.94 180 LYS A O 1
ATOM 1584 N N . LEU A 1 181 ? -10.448 -1.413 29.453 1.00 94.06 181 LEU A N 1
ATOM 1585 C CA . LEU A 1 181 ? -11.459 -0.358 29.604 1.00 94.06 181 LEU A CA 1
ATOM 1586 C C . LEU A 1 181 ? -12.905 -0.878 29.612 1.00 94.06 181 LEU A C 1
ATOM 1588 O O . LEU A 1 181 ? -13.765 -0.254 30.241 1.00 94.06 181 LEU A O 1
ATOM 1592 N N . SER A 1 182 ? -13.176 -1.983 28.912 1.00 95.31 182 SER A N 1
ATOM 1593 C CA . SER A 1 182 ? -14.514 -2.562 28.752 1.00 95.31 182 SER A CA 1
ATOM 1594 C C . SER A 1 182 ? -14.937 -3.456 29.917 1.00 95.31 182 SER A C 1
ATOM 1596 O O . SER A 1 182 ? -16.117 -3.787 30.015 1.00 95.31 182 SER A O 1
ATOM 1598 N N . LYS A 1 183 ? -14.005 -3.863 30.791 1.00 95.38 183 LYS A N 1
ATOM 1599 C CA . LYS A 1 183 ? -14.310 -4.677 31.975 1.00 95.38 183 LYS A CA 1
ATOM 1600 C C . LYS A 1 183 ? -15.248 -3.930 32.924 1.00 95.38 183 LYS A C 1
ATOM 1602 O O . LYS A 1 183 ? -14.996 -2.784 33.304 1.00 95.38 183 LYS A O 1
ATOM 1607 N N . LYS A 1 184 ? -16.310 -4.620 33.335 1.00 96.69 184 LYS A N 1
ATOM 1608 C CA . LYS A 1 184 ? -17.313 -4.149 34.292 1.00 96.69 184 LYS A CA 1
ATOM 1609 C C . LYS A 1 184 ? -17.446 -5.146 35.444 1.00 96.69 184 LYS A C 1
ATOM 1611 O O . LYS A 1 184 ? -17.172 -6.331 35.267 1.00 96.69 184 LYS A O 1
ATOM 1616 N N . ASN A 1 185 ? -17.831 -4.665 36.619 1.00 94.81 185 ASN A N 1
ATOM 1617 C CA . ASN A 1 185 ? -18.163 -5.500 37.768 1.00 94.81 185 ASN A CA 1
ATOM 1618 C C . ASN A 1 185 ? -19.576 -6.104 37.618 1.00 94.81 185 ASN A C 1
ATOM 1620 O O . ASN A 1 185 ? -20.314 -5.759 36.694 1.00 94.81 185 ASN A O 1
ATOM 1624 N N . LYS A 1 186 ? -19.977 -6.984 38.547 1.00 95.75 186 LYS A N 1
ATOM 1625 C CA . LYS A 1 186 ? -21.319 -7.608 38.553 1.00 95.75 186 LYS A CA 1
ATOM 1626 C C . LYS A 1 186 ? -22.467 -6.584 38.592 1.00 95.75 186 LYS A C 1
ATOM 1628 O O . LYS A 1 186 ? -23.553 -6.874 38.117 1.00 95.75 186 LYS A O 1
ATOM 1633 N N . LYS A 1 187 ? -22.212 -5.382 39.122 1.00 96.25 187 LYS A N 1
ATOM 1634 C CA . LYS A 1 187 ? -23.159 -4.256 39.187 1.00 96.25 187 LYS A CA 1
ATOM 1635 C C . LYS A 1 187 ? -23.129 -3.372 37.925 1.00 96.25 187 LYS A C 1
ATOM 1637 O O . LYS A 1 187 ? -23.717 -2.299 37.917 1.00 96.25 187 LYS A O 1
ATOM 1642 N N . GLY A 1 188 ? -22.409 -3.775 36.873 1.00 95.00 188 GLY A N 1
ATOM 1643 C CA . GLY A 1 188 ? -22.313 -3.046 35.604 1.00 95.00 188 GLY A CA 1
ATOM 1644 C C . GLY A 1 188 ? -21.410 -1.806 35.623 1.00 95.00 188 GLY A C 1
ATOM 1645 O O . GLY A 1 188 ? -21.229 -1.167 34.583 1.00 95.00 188 GLY A O 1
ATOM 1646 N N . GLN A 1 189 ? -20.800 -1.475 36.760 1.00 95.56 189 GLN A N 1
ATOM 1647 C CA . GLN A 1 189 ? -19.862 -0.362 36.876 1.00 95.56 189 GLN A CA 1
ATOM 1648 C C . GLN A 1 189 ? -18.498 -0.749 36.296 1.00 95.56 189 GLN A C 1
ATOM 1650 O O . GLN A 1 189 ? -18.098 -1.912 36.366 1.00 95.56 189 GLN A O 1
ATOM 1655 N N . PRO A 1 190 ? -17.748 0.201 35.731 1.00 96.44 190 PRO A N 1
ATOM 1656 C CA . PRO A 1 190 ? -16.418 -0.078 35.218 1.00 96.44 190 PRO A CA 1
ATOM 1657 C C . PRO A 1 190 ? -15.432 -0.487 36.317 1.00 96.44 190 PRO A C 1
ATOM 1659 O O . PRO A 1 190 ? -15.413 0.093 37.399 1.00 96.44 190 PRO A O 1
ATOM 1662 N N . VAL A 1 191 ? -14.559 -1.448 36.012 1.00 96.06 191 VAL A N 1
ATOM 1663 C CA . VAL A 1 191 ? -13.471 -1.830 36.922 1.00 96.06 191 VAL A CA 1
ATOM 1664 C C . VAL A 1 191 ? -12.380 -0.755 36.885 1.00 96.06 191 VAL A C 1
ATOM 1666 O O . VAL A 1 191 ? -11.818 -0.473 35.825 1.00 96.06 191 VAL A O 1
ATOM 1669 N N . MET A 1 192 ? -12.081 -0.145 38.037 1.00 94.88 192 MET A N 1
ATOM 1670 C CA . MET A 1 192 ? -11.194 1.024 38.109 1.00 94.88 192 MET A CA 1
ATOM 1671 C C . MET A 1 192 ? -9.701 0.693 38.049 1.00 94.88 192 MET A C 1
ATOM 1673 O O . MET A 1 192 ? -8.944 1.493 37.509 1.00 94.88 192 MET A O 1
ATOM 1677 N N . THR A 1 193 ? -9.272 -0.484 38.508 1.00 94.44 193 THR A N 1
ATOM 1678 C CA . THR A 1 193 ? -7.846 -0.861 38.595 1.00 94.44 193 THR A CA 1
ATOM 1679 C C . THR A 1 193 ? -7.101 -0.685 37.266 1.00 94.44 193 THR A C 1
ATOM 1681 O O . THR A 1 193 ? -6.185 0.126 37.165 1.00 94.44 193 THR A O 1
ATOM 1684 N N . GLY A 1 194 ? -7.569 -1.335 36.196 1.00 92.19 194 GLY A N 1
ATOM 1685 C CA . GLY A 1 194 ? -6.939 -1.233 34.874 1.00 92.19 194 GLY A CA 1
ATOM 1686 C C . GLY A 1 194 ? -7.102 0.134 34.193 1.00 92.19 194 GLY A C 1
ATOM 1687 O O . GLY A 1 194 ? -6.337 0.460 33.287 1.00 92.19 194 GLY A O 1
ATOM 1688 N N . ARG A 1 195 ? -8.089 0.944 34.602 1.00 94.44 195 ARG A N 1
ATOM 1689 C CA . ARG A 1 195 ? -8.267 2.319 34.100 1.00 94.44 195 ARG A CA 1
ATOM 1690 C C . ARG A 1 195 ? -7.259 3.271 34.732 1.00 94.44 195 ARG A C 1
ATOM 1692 O O . ARG A 1 195 ? -6.715 4.113 34.025 1.00 94.44 195 ARG A O 1
ATOM 1699 N N . LEU A 1 196 ? -7.008 3.106 36.029 1.00 96.38 196 LEU A N 1
ATOM 1700 C CA . LEU A 1 196 ? -6.017 3.877 36.773 1.00 96.38 196 LEU A CA 1
ATOM 1701 C C . LEU A 1 196 ? -4.597 3.577 36.283 1.00 96.38 196 LEU A C 1
ATOM 1703 O O . LEU A 1 196 ? -3.845 4.518 36.063 1.00 96.38 196 LEU A O 1
ATOM 1707 N N . GLU A 1 197 ? -4.263 2.313 35.993 1.00 94.88 197 GLU A N 1
ATOM 1708 C CA . GLU A 1 197 ? -2.984 1.952 35.350 1.00 94.88 197 GLU A CA 1
ATOM 1709 C C . GLU A 1 197 ? -2.763 2.709 34.031 1.00 94.88 197 GLU A C 1
ATOM 1711 O O . GLU A 1 197 ? -1.715 3.312 33.822 1.00 94.88 197 GLU A O 1
ATOM 1716 N N . LEU A 1 198 ? -3.766 2.711 33.142 1.00 95.19 198 LEU A N 1
ATOM 1717 C CA . LEU A 1 198 ? -3.677 3.406 31.852 1.00 95.19 198 LEU A CA 1
ATOM 1718 C C . LEU A 1 198 ? -3.593 4.928 32.008 1.00 95.19 198 LEU A C 1
ATOM 1720 O O . LEU A 1 198 ? -3.002 5.602 31.164 1.00 95.19 198 LEU A O 1
ATOM 1724 N N . LEU A 1 199 ? -4.224 5.481 33.044 1.00 95.19 199 LEU A N 1
ATOM 1725 C CA . LEU A 1 199 ? -4.128 6.902 33.357 1.00 95.19 199 LEU A CA 1
ATOM 1726 C C . LEU A 1 199 ? -2.723 7.252 33.858 1.00 95.19 199 LEU A C 1
ATOM 1728 O O . LEU A 1 199 ? -2.142 8.220 33.375 1.00 95.19 199 LEU A O 1
ATOM 1732 N N . LEU A 1 200 ? -2.167 6.441 34.759 1.00 96.25 200 LEU A N 1
ATOM 1733 C CA . LEU A 1 200 ? -0.808 6.605 35.268 1.00 96.25 200 LEU A CA 1
ATOM 1734 C C . LEU A 1 200 ? 0.221 6.535 34.132 1.00 96.25 200 LEU A C 1
ATOM 1736 O O . LEU A 1 200 ? 1.052 7.432 34.022 1.00 96.25 200 LEU A O 1
ATOM 1740 N N . GLU A 1 201 ? 0.105 5.541 33.243 1.00 94.88 201 GLU A N 1
ATOM 1741 C CA . GLU A 1 201 ? 0.962 5.397 32.056 1.00 94.88 201 GLU A CA 1
ATOM 1742 C C . GLU A 1 201 ? 0.924 6.663 31.180 1.00 94.88 201 GLU A C 1
ATOM 1744 O O . GLU A 1 201 ? 1.958 7.147 30.725 1.00 94.88 201 GLU A O 1
ATOM 1749 N N . LYS A 1 202 ? -0.260 7.256 30.969 1.00 95.38 202 LYS A N 1
ATOM 1750 C CA . LYS A 1 202 ? -0.395 8.508 30.205 1.00 95.38 202 LYS A CA 1
ATOM 1751 C C . LYS A 1 202 ? 0.249 9.706 30.897 1.00 95.38 202 LYS A C 1
ATOM 1753 O O . LYS A 1 202 ? 0.848 10.524 30.211 1.00 95.38 202 LYS A O 1
ATOM 1758 N N . ILE A 1 203 ? 0.104 9.823 32.217 1.00 96.50 203 ILE A N 1
ATOM 1759 C CA . ILE A 1 203 ? 0.707 10.916 32.991 1.00 96.50 203 ILE A CA 1
ATOM 1760 C C . ILE A 1 203 ? 2.235 10.803 32.954 1.00 96.50 203 ILE A C 1
ATOM 1762 O O . ILE A 1 203 ? 2.910 11.808 32.762 1.00 96.50 203 ILE A O 1
ATOM 1766 N N . GLN A 1 204 ? 2.775 9.590 33.087 1.00 95.88 204 GLN A N 1
ATOM 1767 C CA . GLN A 1 204 ? 4.216 9.335 33.015 1.00 95.88 204 GLN A CA 1
ATOM 1768 C C . GLN A 1 204 ? 4.785 9.599 31.618 1.00 95.88 204 GLN A C 1
ATOM 1770 O O . GLN A 1 204 ? 5.828 10.223 31.518 1.00 95.88 204 GLN A O 1
ATOM 1775 N N . ASN A 1 205 ? 4.082 9.197 30.555 1.00 93.75 205 ASN A N 1
ATOM 1776 C CA . ASN A 1 205 ? 4.509 9.447 29.172 1.00 93.75 205 ASN A CA 1
ATOM 1777 C C . ASN A 1 205 ? 4.349 10.911 28.721 1.00 93.75 205 ASN A C 1
ATOM 1779 O O . ASN A 1 205 ? 4.824 11.269 27.647 1.00 93.75 205 ASN A O 1
ATOM 1783 N N . SER A 1 206 ? 3.591 11.719 29.467 1.00 90.81 206 SER A N 1
ATOM 1784 C CA . SER A 1 206 ? 3.381 13.144 29.183 1.00 90.81 206 SER A CA 1
ATOM 1785 C C . SER A 1 206 ? 4.371 14.052 29.916 1.00 90.81 206 SER A C 1
ATOM 1787 O O . SER A 1 206 ? 4.381 15.251 29.633 1.00 90.81 206 SER A O 1
ATOM 1789 N N . LYS A 1 207 ? 5.127 13.511 30.877 1.00 73.12 207 LYS A N 1
ATOM 1790 C CA . LYS A 1 207 ? 6.283 14.173 31.487 1.00 73.12 207 LYS A CA 1
ATOM 1791 C C . LYS A 1 207 ? 7.509 13.967 30.609 1.00 73.12 207 LYS A C 1
ATOM 1793 O O . LYS A 1 207 ? 8.324 14.908 30.575 1.00 73.12 207 LYS A O 1
#

Radius of gyration: 39.86 Å; chains: 1; bounding box: 86×61×131 Å

Sequence (207 aa):
MEKRDSFFLSDKNKKKNEKEVKQEYKRKRQEEFNRNRGVEKQKEKQNEEKKPFDKKTYRLKKYSKKYKLEQWEEQRKKKLLRNYYKDIKNDPSNGSYKPKGFDEDTVDSNQDVGRYVRHPDLVEKEVPIKKKDPFQKAKEQYNKIKQEKLQQRQELEKAKEERNQKILEYKKKKQDRFKKLSKKNKKGQPVMTGRLELLLEKIQNSK

Secondary structure (DSSP, 8-state):
------SSSSHHHHHHHHHHHHHHHHHHHHHHHHHHTTHHHHHHHHHS------HHHHHHHHH-HHHHHHHHHHHHHHHHHHHHHHHHHH-GGG-------------------------GGGTT------PPPHHHHHHHHHHHHHHHHHHHHHHHHHHHHHHHHHHHHHHHHHHHHHHHHH-B-TTSPBPSHHHHHHHHHHHHHT-

pLDDT: mean 79.33, std 17.61, range [42.19, 98.31]